Protein 2WG7 (pdb70)

Secondary structure (DSSP, 8-state):
-GGGS---TTSS-B-S-EEESTT-TTT-EEETTBSTT--B-TTPPPSSHHHHHHHHHHHHHHTTTT-TT-HHHHHHHHHHHTT--S---TT--S-HHHHHHHHHHHHHHHHHHHHHHHHH-/-GGGG---SS-B-S-EEESTT-TTT-EEETTBSTT--BPTTPPPSSHHHHHHHHHHHHHHTTTT-TT-HHHHHHHHHHHTT--S---TT--S-HHHHHHHHHHHHHHHHHHHHHHHHH-

InterPro domains:
  IPR033113 Phospholipase A2, histidine active site [PS00118] (82-89)
  IPR036444 Phospholipase A2 domain superfamily [G3DSA:1.20.90.10] (24-153)
  IPR036444 Phospholipase A2 domain superfamily [SSF48619] (57-146)

Radius of gyration: 17.78 Å; Cα contacts (8 Å, |Δi|>4): 411; chains: 2; bounding box: 47×46×48 Å

Solvent-accessible surface area: 13628 Å² total; per-residue (Å²): 149,144,32,115,150,145,117,109,101,57,127,92,40,13,128,82,54,61,23,78,92,24,73,80,30,100,94,5,105,0,0,20,5,0,22,101,174,25,42,10,3,15,10,34,68,3,9,3,3,0,0,3,2,8,4,18,26,34,45,9,21,73,8,26,146,98,53,154,37,19,31,88,2,1,73,50,7,25,26,23,13,82,90,38,86,72,78,53,15,132,56,26,167,12,94,42,51,95,0,11,74,39,16,69,31,62,15,76,91,13,14,131,33,0,88,84,77,101,170,186,133,155,139,40,118,154,195,147,57,163,93,39,12,120,82,56,64,21,82,91,25,77,80,31,97,96,6,108,0,0,23,4,0,22,104,172,25,39,11,1,27,10,35,83,10,21,5,3,0,0,2,2,6,5,17,26,36,51,9,24,84,4,33,140,99,56,150,32,25,36,81,2,1,72,29,6,24,23,22,13,79,96,35,83,68,80,55,15,132,69,27,177,11,94,41,45,89,0,8,74,37,18,68,32,65,15,80,90,14,12,133,34,0,99,85,88,99,181,201,147

Structure (mmCIF, N/CA/C/O backbone):
data_2WG7
#
_entry.id   2WG7
#
_cell.length_a   108.667
_cell.length_b   108.667
_cell.length_c   41.652
_cell.angle_alpha   90.00
_cell.angle_beta   90.00
_cell.angle_gamma   120.00
#
_symmetry.space_group_name_H-M   'P 62'
#
loop_
_entity.id
_entity.type
_entity.pdbx_description
1 polymer 'PUTATIVE PHOSPHOLIPASE A2'
2 non-polymer 'CALCIUM ION'
3 non-polymer 'SODIUM ION'
4 water water
#
loop_
_atom_site.group_PDB
_atom_site.id
_atom_site.type_symbol
_atom_site.label_atom_id
_atom_site.label_alt_id
_atom_site.label_comp_id
_atom_site.label_asym_id
_atom_site.label_entity_id
_atom_site.label_seq_id
_atom_site.pdbx_PDB_ins_code
_atom_site.Cartn_x
_atom_site.Cartn_y
_atom_site.Cartn_z
_atom_site.occupancy
_atom_site.B_iso_or_equiv
_atom_site.auth_seq_id
_atom_site.auth_comp_id
_atom_site.auth_asym_id
_atom_site.auth_atom_id
_atom_site.pdbx_PDB_model_num
ATOM 1 N N . ASN A 1 4 ? 35.952 70.764 41.886 1.00 71.41 2 ASN A N 1
ATOM 2 C CA . ASN A 1 4 ? 34.590 70.270 41.528 1.00 71.48 2 ASN A CA 1
ATOM 3 C C . ASN A 1 4 ? 34.217 68.989 42.279 1.00 71.44 2 ASN A C 1
ATOM 4 O O . ASN A 1 4 ? 35.082 68.163 42.583 1.00 71.41 2 ASN A O 1
ATOM 9 N N . ILE A 1 5 ? 32.927 68.839 42.575 1.00 71.37 3 ILE A N 1
ATOM 10 C CA . ILE A 1 5 ? 32.411 67.662 43.283 1.00 71.28 3 ILE A CA 1
ATOM 11 C C . ILE A 1 5 ? 32.501 66.391 42.424 1.00 71.23 3 ILE A C 1
ATOM 12 O O . ILE A 1 5 ? 32.587 65.280 42.954 1.00 71.20 3 ILE A O 1
ATOM 17 N N . GLY A 1 6 ? 32.504 66.570 41.103 1.00 71.17 4 GLY A N 1
ATOM 18 C CA . GLY A 1 6 ? 32.618 65.460 40.156 1.00 71.14 4 GLY A CA 1
ATOM 19 C C . GLY A 1 6 ? 34.036 64.943 39.978 1.00 71.09 4 GLY A C 1
ATOM 20 O O . GLY A 1 6 ? 34.253 63.937 39.300 1.00 71.05 4 GLY A O 1
ATOM 21 N N . ASP A 1 7 ? 34.999 65.635 40.586 1.00 71.03 5 ASP A N 1
ATOM 22 C CA . ASP A 1 7 ? 36.403 65.226 40.551 1.00 70.99 5 ASP A CA 1
ATOM 23 C C . ASP A 1 7 ? 36.684 64.088 41.534 1.00 70.91 5 ASP A C 1
ATOM 24 O O . ASP A 1 7 ? 37.663 63.353 41.382 1.00 70.91 5 ASP A O 1
ATOM 29 N N . LEU A 1 8 ? 35.818 63.952 42.537 1.00 70.81 6 LEU A N 1
ATOM 30 C CA . LEU A 1 8 ? 35.882 62.841 43.487 1.00 70.73 6 LEU A CA 1
ATOM 31 C C . LEU A 1 8 ? 35.489 61.521 42.827 1.00 70.71 6 LEU A C 1
ATOM 32 O O . LEU A 1 8 ? 35.953 60.452 43.233 1.00 70.71 6 LEU A O 1
ATOM 37 N N . LEU A 1 9 ? 34.627 61.611 41.815 1.00 70.64 7 LEU A N 1
ATOM 38 C CA . LEU A 1 9 ? 34.138 60.448 41.079 1.00 70.59 7 LEU A CA 1
ATOM 39 C C . LEU A 1 9 ? 34.987 60.239 39.823 1.00 70.57 7 LEU A C 1
ATOM 40 O O . LEU A 1 9 ? 35.157 61.165 39.031 1.00 70.55 7 LEU A O 1
ATOM 45 N N . GLY A 1 10 ? 35.525 59.034 39.634 1.00 70.58 8 GLY A N 1
ATOM 46 C CA . GLY A 1 10 ? 35.331 57.911 40.549 1.00 70.60 8 GLY A CA 1
ATOM 47 C C . GLY A 1 10 ? 35.529 56.571 39.865 1.00 70.62 8 GLY A C 1
ATOM 48 O O . GLY A 1 10 ? 36.065 56.497 38.758 1.00 70.62 8 GLY A O 1
ATOM 49 N N . ALA A 1 14 ? 34.751 57.755 33.082 1.00 41.54 12 ALA A N 1
ATOM 50 C CA . ALA A 1 14 ? 34.536 56.991 31.856 1.00 41.42 12 ALA A CA 1
ATOM 51 C C . ALA A 1 14 ? 33.320 57.499 31.081 1.00 41.35 12 ALA A C 1
ATOM 52 O O . ALA A 1 14 ? 32.417 58.119 31.653 1.00 41.39 12 ALA A O 1
ATOM 54 N N . LYS A 1 15 ? 33.310 57.225 29.777 1.00 41.05 13 LYS A N 1
ATOM 55 C CA . LYS A 1 15 ? 32.243 57.676 28.880 1.00 40.59 13 LYS A CA 1
ATOM 56 C C . LYS A 1 15 ? 30.929 56.930 29.130 1.00 40.00 13 LYS A C 1
ATOM 57 O O . LYS A 1 15 ? 29.860 57.547 29.172 1.00 39.95 13 LYS A O 1
ATOM 63 N N . ASP A 1 16 ? 31.022 55.611 29.307 1.00 39.24 14 ASP A N 1
ATOM 64 C CA . ASP A 1 16 ? 29.848 54.758 29.517 1.00 38.49 14 ASP A CA 1
ATOM 65 C C . ASP A 1 16 ? 29.529 54.521 31.007 1.00 37.44 14 ASP A C 1
ATOM 66 O O . ASP A 1 16 ? 29.021 53.459 31.379 1.00 37.69 14 ASP A O 1
ATOM 71 N N . GLN A 1 17 ? 29.823 55.513 31.850 1.00 35.94 15 GLN A N 1
ATOM 72 C CA . GLN A 1 17 ? 29.545 55.441 33.294 1.00 34.24 15 GLN A CA 1
ATOM 73 C C . GLN A 1 17 ? 28.950 56.761 33.812 1.00 32.41 15 GLN A C 1
ATOM 74 O O . GLN A 1 17 ? 29.204 57.827 33.239 1.00 32.20 15 GLN A O 1
ATOM 80 N N . GLY A 1 18 ? 28.170 56.684 34.893 1.00 30.04 16 GLY A N 1
ATOM 81 C CA . GLY A 1 18 ? 27.538 57.867 35.495 1.00 27.39 16 GLY A CA 1
ATOM 82 C C . GLY A 1 18 ? 26.419 58.444 34.637 1.00 25.59 16 GLY A C 1
ATOM 83 O O . GLY A 1 18 ? 26.092 59.629 34.728 1.00 25.52 16 GLY A O 1
ATOM 84 N N . CYS A 1 19 ? 25.822 57.586 33.815 1.00 23.67 17 CYS A N 1
ATOM 85 C CA . CYS A 1 19 ? 24.835 57.996 32.825 1.00 21.88 17 CYS A CA 1
ATOM 86 C C . CYS A 1 19 ? 23.604 57.094 32.876 1.00 20.36 17 CYS A C 1
ATOM 87 O O . CYS A 1 19 ? 23.641 56.012 33.464 1.00 19.97 17 CYS A O 1
ATOM 90 N N . SER A 1 20 ? 22.523 57.539 32.241 1.00 18.70 18 SER A N 1
ATOM 91 C CA . SER A 1 20 ? 21.254 56.821 32.269 1.00 17.59 18 SER A CA 1
ATOM 92 C C . SER A 1 20 ? 20.993 55.972 31.023 1.00 17.11 18 SER A C 1
ATOM 93 O O . SER A 1 20 ? 21.314 56.371 29.906 1.00 16.92 18 SER A O 1
ATOM 96 N N . ARG A 1 21 ? 20.380 54.814 31.234 1.00 16.78 19 ARG A N 1
ATOM 97 C CA . ARG A 1 21 ? 19.875 53.982 30.145 1.00 16.79 19 ARG A CA 1
ATOM 98 C C . ARG A 1 21 ? 18.369 53.769 30.272 1.00 16.59 19 ARG A C 1
ATOM 99 O O . ARG A 1 21 ? 17.786 52.918 29.592 1.00 16.31 19 ARG A O 1
ATOM 107 N N . THR A 1 22 ? 17.735 54.550 31.145 1.00 16.41 20 THR A N 1
ATOM 108 C CA . THR A 1 22 ? 16.324 54.336 31.464 1.00 16.66 20 THR A CA 1
ATOM 109 C C . THR A 1 22 ? 15.528 55.636 31.388 1.00 16.35 20 THR A C 1
ATOM 110 O O . THR A 1 22 ? 16.041 56.699 31.715 1.00 16.25 20 THR A O 1
ATOM 114 N N . CYS A 1 23 ? 14.281 55.536 30.938 1.00 16.46 21 CYS A N 1
ATOM 115 C CA . CYS A 1 23 ? 13.409 56.698 30.782 1.00 16.50 21 CYS A CA 1
ATOM 116 C C . CYS A 1 23 ? 12.795 57.091 32.129 1.00 16.09 21 CYS A C 1
ATOM 117 O O . CYS A 1 23 ? 11.845 56.470 32.597 1.00 16.31 21 CYS A O 1
ATOM 120 N N . GLU A 1 24 ? 13.356 58.125 32.745 1.00 15.51 22 GLU A N 1
ATOM 121 C CA . GLU A 1 24 ? 12.888 58.597 34.047 1.00 15.48 22 GLU A CA 1
ATOM 122 C C . GLU A 1 24 ? 11.725 59.593 33.938 1.00 14.88 22 GLU A C 1
ATOM 123 O O . GLU A 1 24 ? 11.468 60.155 32.867 1.00 14.09 22 GLU A O 1
ATOM 129 N N . SER A 1 25 ? 11.014 59.786 35.048 1.00 14.75 23 SER A N 1
ATOM 130 C CA . SER A 1 25 ? 9.985 60.824 35.158 1.00 15.12 23 SER A CA 1
ATOM 131 C C . SER A 1 25 ? 9.810 61.177 36.637 1.00 15.4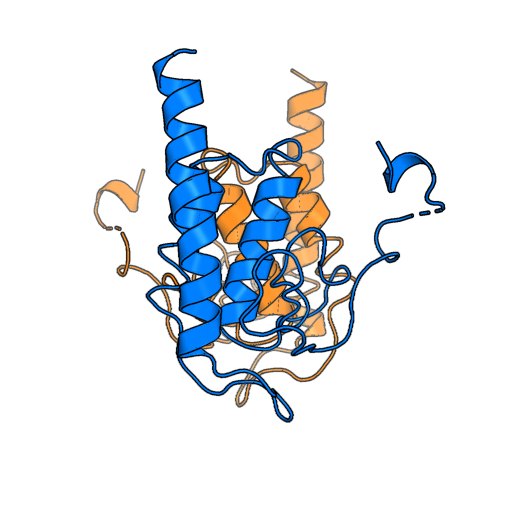7 23 SER A C 1
ATOM 132 O O . SER A 1 25 ? 8.815 60.815 37.277 1.00 15.39 23 SER A O 1
ATOM 135 N N . GLN A 1 26 ? 10.822 61.871 37.153 1.00 15.92 24 GLN A N 1
ATOM 136 C CA . GLN A 1 26 ? 11.003 62.159 38.573 1.00 16.80 24 GLN A CA 1
ATOM 137 C C . GLN A 1 26 ? 11.047 63.684 38.747 1.00 16.52 24 GLN A C 1
ATOM 138 O O . GLN A 1 26 ? 11.674 64.385 37.947 1.00 15.93 24 GLN A O 1
ATOM 144 N N . PHE A 1 27 ? 10.385 64.190 39.791 1.00 16.50 25 PHE A N 1
ATOM 145 C CA . PHE A 1 27 ? 10.405 65.622 40.117 1.00 16.50 25 PHE A CA 1
ATOM 146 C C . PHE A 1 27 ? 10.024 66.494 38.917 1.00 16.85 25 PHE A C 1
ATOM 147 O O . PHE A 1 27 ? 10.659 67.515 38.634 1.00 16.52 25 PHE A O 1
ATOM 155 N N . CYS A 1 28 ? 8.954 66.072 38.247 1.00 17.68 26 CYS A N 1
ATOM 156 C CA . CYS A 1 28 ? 8.451 66.659 37.003 1.00 19.21 26 CYS A CA 1
ATOM 157 C C . CYS A 1 28 ? 8.370 68.189 36.998 1.00 19.31 26 CYS A C 1
ATOM 158 O O . CYS A 1 28 ? 8.560 68.819 35.954 1.00 19.82 26 CYS A O 1
ATOM 161 N N . THR A 1 29 ? 8.110 68.786 38.161 1.00 19.40 27 THR A N 1
ATOM 162 C CA . THR A 1 29 ? 7.895 70.233 38.247 1.00 19.81 27 THR A CA 1
ATOM 163 C C . THR A 1 29 ? 8.944 70.977 39.070 1.00 19.59 27 THR A C 1
ATOM 164 O O . THR A 1 29 ? 8.821 72.185 39.279 1.00 19.89 27 THR A O 1
ATOM 168 N N . ILE A 1 30 ? 9.973 70.264 39.526 1.00 19.30 28 ILE A N 1
ATOM 169 C CA . ILE A 1 30 ? 11.039 70.860 40.341 1.00 18.87 28 ILE A CA 1
ATOM 170 C C . ILE A 1 30 ? 12.331 70.962 39.528 1.00 18.44 28 ILE A C 1
ATOM 171 O O . ILE A 1 30 ? 13.052 69.978 39.366 1.00 17.81 28 ILE A O 1
ATOM 176 N N . ALA A 1 31 ? 12.612 72.161 39.016 1.00 18.12 29 ALA A N 1
ATOM 177 C CA . ALA A 1 31 ? 13.710 72.368 38.058 1.00 17.98 29 ALA A CA 1
ATOM 178 C C . ALA A 1 31 ? 15.093 71.806 38.472 1.00 17.82 29 ALA A C 1
ATOM 179 O O . ALA A 1 31 ? 15.747 71.138 37.658 1.00 17.89 29 ALA A O 1
ATOM 181 N N . PRO A 1 32 ? 15.550 72.081 39.719 1.00 17.33 30 PRO A N 1
ATOM 182 C CA . PRO A 1 32 ? 16.846 71.547 40.159 1.00 17.01 30 PRO A CA 1
ATOM 183 C C . PRO A 1 32 ? 16.936 70.019 40.222 1.00 16.13 30 PRO A C 1
ATOM 184 O O . PRO A 1 32 ? 18.038 69.477 40.152 1.00 16.56 30 PRO A O 1
ATOM 188 N N . LEU A 1 33 ? 15.799 69.340 40.359 1.00 15.07 31 LEU A N 1
ATOM 189 C CA . LEU A 1 33 ? 15.771 67.896 40.605 1.00 14.49 31 LEU A CA 1
ATOM 190 C C . LEU A 1 33 ? 15.161 67.079 39.455 1.00 14.04 31 LEU A C 1
ATOM 191 O O . LEU A 1 33 ? 15.250 65.853 39.442 1.00 14.07 31 LEU A O 1
ATOM 196 N N . LEU A 1 34 ? 14.546 67.778 38.509 1.00 13.73 32 LEU A N 1
ATOM 197 C CA A LEU A 1 34 ? 13.858 67.170 37.373 0.50 13.60 32 LEU A CA 1
ATOM 198 C CA B LEU A 1 34 ? 13.849 67.133 37.398 0.50 13.54 32 LEU A CA 1
ATOM 199 C C . LEU A 1 34 ? 14.742 66.127 36.678 1.00 13.32 32 LEU A C 1
ATOM 200 O O . LEU A 1 34 ? 15.890 66.421 36.352 1.00 13.42 32 LEU A O 1
ATOM 209 N N . ARG A 1 35 ? 14.200 64.926 36.461 1.00 13.05 33 ARG A N 1
ATOM 210 C CA . ARG A 1 35 ? 14.831 63.908 35.602 1.00 12.70 33 ARG A CA 1
ATOM 211 C C . ARG A 1 35 ? 13.759 63.297 34.710 1.00 12.58 33 ARG A C 1
ATOM 212 O O . ARG A 1 35 ? 12.827 62.651 35.191 1.00 12.95 33 ARG A O 1
ATOM 220 N N . TYR A 1 36 ? 13.888 63.520 33.406 1.00 12.07 34 TYR A N 1
ATOM 221 C CA . TYR A 1 36 ? 12.850 63.148 32.446 1.00 11.80 34 TYR A CA 1
ATOM 222 C C . TYR A 1 36 ? 13.515 62.497 31.239 1.00 11.49 34 TYR A C 1
ATOM 223 O O . TYR A 1 36 ? 14.442 63.061 30.667 1.00 11.21 34 TYR A O 1
ATOM 232 N N . GLY A 1 37 ? 13.041 61.313 30.856 1.00 11.16 35 GLY A N 1
ATOM 233 C CA . GLY A 1 37 ? 13.692 60.534 29.799 1.00 10.91 35 GLY A CA 1
ATOM 234 C C . GLY A 1 37 ? 15.086 60.121 30.252 1.00 10.61 35 GLY A C 1
ATO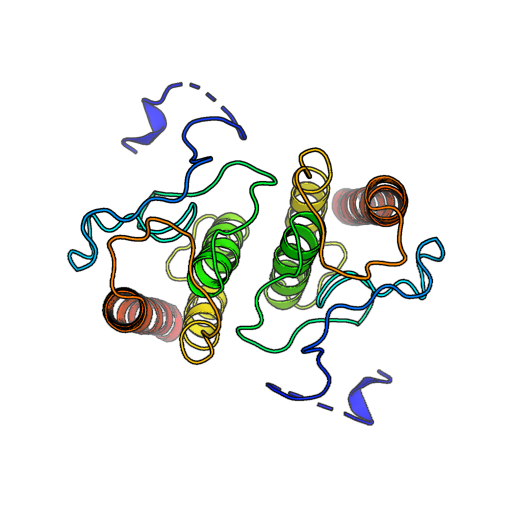M 235 O O . GLY A 1 37 ? 15.297 59.840 31.431 1.00 10.81 35 GLY A O 1
ATOM 236 N N . LYS A 1 38 ? 16.030 60.097 29.316 1.00 10.19 36 LYS A N 1
ATOM 237 C CA . LYS A 1 38 ? 17.419 59.752 29.606 1.00 10.03 36 LYS A CA 1
ATOM 238 C C . LYS A 1 38 ? 18.328 60.990 29.646 1.00 9.78 36 LYS A C 1
ATOM 239 O O . LYS A 1 38 ? 19.459 60.911 30.134 1.00 9.38 36 LYS A O 1
ATOM 245 N N . TYR A 1 39 ? 17.823 62.122 29.147 1.00 9.29 37 TYR A N 1
ATOM 246 C CA . TYR A 1 39 ? 18.639 63.327 28.928 1.00 9.52 37 TYR A CA 1
ATOM 247 C C . TYR A 1 39 ? 18.139 64.630 29.583 1.00 10.07 37 TYR A C 1
ATOM 248 O O . TYR A 1 39 ? 18.928 65.548 29.794 1.00 10.07 37 TYR A O 1
ATOM 257 N N . CYS A 1 40 ? 16.841 64.746 29.852 1.00 10.80 38 CYS A N 1
ATOM 258 C CA . CYS A 1 40 ? 16.308 66.009 30.372 1.00 12.05 38 CYS A CA 1
ATOM 259 C C . CYS A 1 40 ? 16.535 66.134 31.869 1.00 12.65 38 CYS A C 1
ATOM 260 O O . CYS A 1 40 ? 16.012 65.344 32.652 1.00 12.84 38 CYS A O 1
ATOM 263 N N . GLY A 1 41 ? 17.331 67.125 32.255 1.00 13.38 39 GLY A N 1
ATOM 264 C CA . GLY A 1 41 ? 17.623 67.381 33.662 1.00 14.57 39 GLY A CA 1
ATOM 265 C C . GLY A 1 41 ? 19.043 67.882 33.839 1.00 15.70 39 GLY A C 1
ATOM 266 O O . GLY A 1 41 ? 19.925 67.585 33.028 1.00 15.43 39 GLY A O 1
ATOM 267 N N . ILE A 1 42 ? 19.262 68.655 34.898 1.00 16.71 40 ILE A N 1
ATOM 268 C CA . ILE A 1 42 ? 20.584 69.213 35.190 1.00 17.89 40 ILE A CA 1
ATOM 269 C C . ILE A 1 42 ? 21.512 68.111 35.696 1.00 18.28 40 ILE A C 1
ATOM 270 O O . ILE A 1 42 ? 21.119 67.305 36.548 1.00 18.61 40 ILE A O 1
ATOM 275 N N . LEU A 1 43 ? 22.735 68.070 35.165 1.00 18.82 41 LEU A N 1
ATOM 276 C CA . LEU A 1 43 ? 23.702 67.012 35.501 1.00 19.40 41 LEU A CA 1
ATOM 277 C C . LEU A 1 43 ? 23.054 65.617 35.481 1.00 19.10 41 LEU A C 1
ATOM 278 O O . LEU A 1 43 ? 23.166 64.831 36.438 1.00 19.61 41 LEU A O 1
ATOM 283 N N . TYR A 1 44 ? 22.350 65.349 34.382 1.00 17.99 42 TYR A N 1
ATOM 284 C CA . TYR A 1 44 ? 21.667 64.089 34.136 1.00 16.59 42 TYR A CA 1
ATOM 285 C C . TYR A 1 44 ? 21.670 63.889 32.621 1.00 16.62 42 TYR A C 1
ATOM 286 O O . TYR A 1 44 ? 21.095 64.692 31.883 1.00 16.26 42 TYR A O 1
ATOM 295 N N . SER A 1 45 ? 22.343 62.838 32.160 1.00 16.71 43 SER A N 1
ATOM 296 C CA . SER A 1 45 ? 22.470 62.578 30.730 1.00 16.64 43 SER A CA 1
ATOM 297 C C . SER A 1 45 ? 22.528 61.085 30.431 1.00 16.49 43 SER A C 1
ATOM 298 O O . SER A 1 45 ? 22.870 60.274 31.299 1.00 15.96 43 SER A O 1
ATOM 301 N N . GLY A 1 46 ? 22.183 60.729 29.195 1.00 15.90 44 GLY A N 1
ATOM 302 C CA . GLY A 1 46 ? 22.145 59.341 28.766 1.00 15.64 44 GLY A CA 1
ATOM 303 C C . GLY A 1 46 ? 23.496 58.821 28.313 1.00 15.77 44 GLY A C 1
ATOM 304 O O . GLY A 1 46 ? 24.359 59.588 27.869 1.00 15.22 44 GLY A O 1
ATOM 305 N N . CYS A 1 47 ? 23.678 57.510 28.440 1.00 15.98 45 CYS A N 1
ATOM 306 C CA . CYS A 1 47 ? 24.909 56.862 28.007 1.00 16.94 45 CYS A CA 1
ATOM 307 C C . CYS A 1 47 ? 25.059 56.980 26.482 1.00 16.75 45 CYS A C 1
ATOM 308 O O . CYS A 1 47 ? 24.058 57.075 25.769 1.00 16.28 45 CYS A O 1
ATOM 311 N N . PRO A 1 48 ? 26.309 57.028 25.987 1.00 16.79 46 PRO A N 1
ATOM 312 C CA . PRO A 1 48 ? 26.596 57.059 24.553 1.00 16.39 46 PRO A CA 1
ATOM 313 C C . PRO A 1 48 ? 25.771 56.048 23.770 1.00 16.00 46 PRO A C 1
ATOM 314 O O . PRO A 1 48 ? 25.680 54.875 24.160 1.00 15.96 46 PRO A O 1
ATOM 318 N N . GLY A 1 49 ? 25.150 56.514 22.687 1.00 15.60 47 GLY A N 1
ATOM 319 C CA . GLY A 1 49 ? 24.315 55.656 21.838 1.00 14.80 47 GLY A CA 1
ATOM 320 C C . GLY A 1 49 ? 22.865 55.493 22.275 1.00 14.94 47 GLY A C 1
ATOM 321 O O . GLY A 1 49 ? 22.036 54.985 21.504 1.00 14.30 47 GLY A O 1
ATOM 322 N N . GLU A 1 50 ? 22.545 55.909 23.507 1.00 14.37 48 GLU A N 1
ATOM 323 C CA . GLU A 1 50 ? 21.191 55.715 24.038 1.00 14.28 48 GLU A CA 1
ATOM 324 C C . GLU A 1 50 ? 20.186 56.579 23.300 1.00 13.92 48 GLU A C 1
ATOM 325 O O . GLU A 1 50 ? 20.336 57.798 23.231 1.00 13.61 48 GLU A O 1
ATOM 331 N N . ARG A 1 51 ? 19.162 55.947 22.743 1.00 13.40 49 ARG A N 1
ATOM 332 C CA . ARG A 1 51 ? 18.160 56.698 22.006 1.00 14.01 49 ARG A CA 1
ATOM 333 C C . ARG A 1 51 ? 17.224 57.444 22.970 1.00 13.25 49 ARG A C 1
ATOM 334 O O . ARG A 1 51 ? 16.874 56.921 24.040 1.00 12.24 49 ARG A O 1
ATOM 342 N N . PRO A 1 52 ? 16.841 58.681 22.608 1.00 13.01 50 PRO A N 1
ATOM 343 C CA . PRO A 1 52 ? 15.974 59.473 23.481 1.00 12.95 50 PRO A CA 1
ATOM 344 C C . PRO A 1 52 ? 14.584 58.847 23.582 1.00 12.90 50 PRO A C 1
ATOM 345 O O . PRO A 1 52 ? 14.167 58.113 22.681 1.00 12.12 50 PRO A O 1
ATOM 349 N N . CYS A 1 53 ? 13.881 59.132 24.675 1.00 12.65 51 CYS A N 1
ATOM 350 C CA . CYS A 1 53 ? 12.610 58.474 24.985 1.00 13.11 51 CYS A CA 1
ATOM 351 C C . CYS A 1 53 ? 11.394 59.058 24.255 1.00 12.89 51 CYS A C 1
ATOM 352 O O . CYS A 1 53 ? 10.376 58.373 24.089 1.00 13.27 51 CYS A O 1
ATOM 355 N N . ASP A 1 54 ? 11.499 60.326 23.863 1.00 12.18 52 ASP A N 1
ATOM 356 C CA . ASP A 1 54 ? 10.457 61.034 23.108 1.00 11.71 52 ASP A CA 1
ATOM 357 C C . ASP A 1 54 ? 11.042 62.301 22.487 1.00 11.08 52 ASP A C 1
ATOM 358 O O . ASP A 1 54 ? 12.263 62.505 22.534 1.00 10.44 52 ASP A O 1
ATOM 363 N N . ALA A 1 55 ? 10.187 63.135 21.892 1.00 10.69 53 ALA A N 1
ATOM 364 C CA . ALA A 1 55 ? 10.625 64.373 21.239 1.00 10.08 53 ALA A CA 1
ATOM 365 C C . ALA A 1 55 ? 11.302 65.349 22.207 1.00 9.69 53 ALA A C 1
ATOM 366 O O . ALA A 1 55 ? 12.328 65.961 21.883 1.00 9.30 53 ALA A O 1
ATOM 368 N N . LEU A 1 56 ? 10.728 65.493 23.399 1.00 9.95 54 LEU A N 1
ATOM 369 C CA . LEU A 1 56 ? 11.311 66.370 24.413 1.00 9.87 54 LEU A CA 1
ATOM 370 C C . LEU A 1 56 ? 12.691 65.888 24.845 1.00 9.95 54 LEU A C 1
ATOM 371 O O . LEU A 1 56 ? 13.624 66.683 24.936 1.00 10.18 54 LEU A O 1
ATOM 376 N N . ASP A 1 57 ? 12.810 64.588 25.110 1.00 9.83 55 ASP A N 1
ATOM 377 C CA . ASP A 1 57 ? 14.081 63.981 25.511 1.00 9.88 55 ASP A CA 1
ATOM 378 C C . ASP A 1 57 ? 15.136 64.164 24.415 1.00 9.37 55 ASP A C 1
ATOM 379 O O . ASP A 1 57 ? 16.323 64.383 24.696 1.00 9.31 55 ASP A O 1
ATOM 384 N N . ALA A 1 58 ? 14.696 64.078 23.163 1.00 9.06 56 ALA A N 1
ATOM 385 C CA . ALA A 1 58 ? 15.578 64.306 22.025 1.00 8.56 56 ALA A CA 1
ATOM 386 C C . ALA A 1 58 ? 16.150 65.737 21.990 1.00 8.75 56 ALA A C 1
ATOM 387 O O . ALA A 1 58 ? 17.327 65.920 21.682 1.00 8.61 56 ALA A O 1
ATOM 389 N N . CYS A 1 59 ? 15.326 66.739 22.309 1.00 9.14 57 CYS A N 1
ATOM 390 C CA . CYS A 1 59 ? 15.798 68.131 22.443 1.00 10.05 57 CYS A CA 1
ATOM 391 C C . CYS A 1 59 ? 16.887 68.239 23.505 1.00 9.31 57 CYS A C 1
ATOM 392 O O . CYS A 1 59 ? 17.905 68.894 23.289 1.00 8.97 57 CYS A O 1
ATOM 395 N N . CYS A 1 60 ? 16.660 67.612 24.657 1.00 9.32 58 CYS A N 1
ATOM 396 C CA . CYS A 1 60 ? 17.653 67.622 25.735 1.00 9.92 58 CYS A CA 1
ATOM 397 C C . CYS A 1 60 ? 18.948 66.889 25.375 1.00 9.30 58 CYS A C 1
ATOM 398 O O . CYS A 1 60 ? 20.036 67.320 25.774 1.00 9.26 58 CYS A O 1
ATOM 401 N N . MET A 1 61 ? 18.825 65.790 24.630 1.00 8.56 59 MET A N 1
ATOM 402 C CA . MET A 1 61 ? 19.991 65.032 24.150 1.00 8.69 59 MET A CA 1
ATOM 403 C C . MET A 1 61 ? 20.919 65.920 23.309 1.00 8.61 59 MET A C 1
ATOM 404 O O . MET A 1 61 ? 22.129 65.931 23.529 1.00 8.47 59 MET A O 1
ATOM 409 N N . VAL A 1 62 ? 20.341 66.675 22.371 1.00 9.00 60 VAL A N 1
ATOM 410 C CA . VAL A 1 62 ? 21.109 67.592 21.509 1.00 9.61 60 VAL A CA 1
ATOM 411 C C . VAL A 1 62 ? 21.808 68.659 22.358 1.00 10.01 60 VAL A C 1
ATOM 412 O O . VAL A 1 62 ? 23.006 68.918 22.191 1.00 10.09 60 VAL A O 1
ATOM 416 N N . HIS A 1 63 ? 21.049 69.261 23.272 1.00 10.46 61 HIS A N 1
ATOM 417 C CA . HIS A 1 63 ? 21.567 70.286 24.177 1.00 11.49 61 HIS A CA 1
ATOM 418 C C . HIS A 1 63 ? 22.728 69.793 25.039 1.00 11.74 61 HIS A C 1
ATOM 419 O O . HIS A 1 63 ? 23.742 70.491 25.164 1.00 12.45 61 HIS A O 1
ATOM 426 N N . ASP A 1 64 ? 22.566 68.618 25.650 1.00 12.45 62 ASP A N 1
ATOM 427 C CA . ASP A 1 64 ? 23.611 68.017 26.498 1.00 13.31 62 ASP A CA 1
ATOM 428 C C . ASP A 1 64 ? 24.920 67.840 25.740 1.00 13.38 62 ASP A C 1
ATOM 429 O O . ASP A 1 64 ? 25.992 68.208 26.232 1.00 12.46 62 ASP A O 1
ATOM 434 N N . HIS A 1 65 ? 24.823 67.280 24.537 1.00 13.62 63 HIS A N 1
ATOM 435 C CA . HIS A 1 65 ? 25.990 67.149 23.669 1.00 14.42 63 HIS A CA 1
ATOM 436 C C . HIS A 1 65 ? 26.544 68.509 23.241 1.00 14.53 63 HIS A C 1
ATOM 437 O O . HIS A 1 65 ? 27.757 68.689 23.218 1.00 14.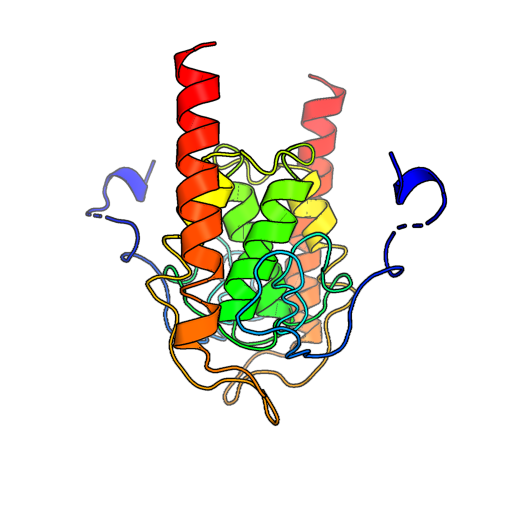18 63 HIS A O 1
ATOM 444 N N . CYS A 1 66 ? 25.654 69.459 22.931 1.00 15.56 64 CYS A N 1
ATOM 445 C CA . CYS A 1 66 ? 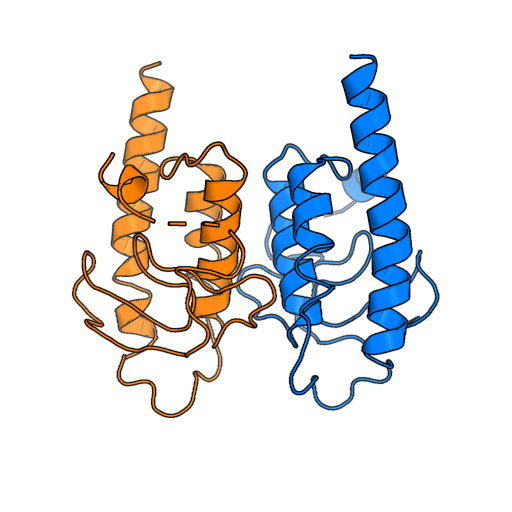26.058 70.818 22.534 1.00 16.44 64 CYS A CA 1
ATOM 446 C C . CYS A 1 66 ? 26.921 71.489 23.606 1.00 16.80 64 CYS A C 1
ATOM 447 O O . CYS A 1 66 ? 27.958 72.087 23.295 1.00 16.85 64 CYS A O 1
ATOM 450 N N . VAL A 1 67 ? 26.492 71.390 24.861 1.00 17.39 65 VAL A N 1
ATOM 451 C CA . VAL A 1 67 ? 27.246 71.963 25.981 1.00 18.10 65 VAL A CA 1
ATOM 452 C C . VAL A 1 67 ? 28.620 71.276 26.109 1.00 18.81 65 VAL A C 1
ATOM 453 O O . VAL A 1 67 ? 29.647 71.951 26.271 1.00 18.41 65 VAL A O 1
ATOM 457 N N . ASP A 1 68 ? 28.622 69.946 25.989 1.00 19.47 66 ASP A N 1
ATOM 458 C CA . ASP A 1 68 ? 29.836 69.119 26.071 1.00 20.56 66 ASP A CA 1
ATOM 459 C C . ASP A 1 68 ? 30.897 69.483 25.019 1.00 20.39 66 ASP A C 1
ATOM 460 O O . ASP A 1 68 ? 32.096 69.502 25.313 1.00 20.55 66 ASP A O 1
ATOM 465 N N . THR A 1 69 ? 30.451 69.774 23.800 1.00 19.99 67 THR A N 1
ATOM 466 C CA . THR A 1 69 ? 31.364 70.070 22.702 1.00 20.00 67 THR A CA 1
ATOM 467 C C . THR A 1 69 ? 31.727 71.562 22.616 1.00 20.29 67 THR A C 1
ATOM 468 O O . THR A 1 69 ? 32.501 71.969 21.749 1.00 20.16 67 THR A O 1
ATOM 472 N N . HIS A 1 70 ? 31.162 72.363 23.517 1.00 20.61 68 HIS A N 1
ATOM 473 C CA . HIS A 1 70 ? 31.535 73.768 23.643 1.00 21.52 68 HIS A CA 1
ATOM 474 C C . HIS A 1 70 ? 32.156 74.038 25.014 1.00 22.45 68 HIS A C 1
ATOM 475 O O . HIS A 1 70 ? 31.718 74.939 25.729 1.00 22.74 68 HIS A O 1
ATOM 482 N N A ASN A 1 71 ? 33.167 73.242 25.370 0.50 23.07 69 ASN A N 1
ATOM 483 N N B ASN A 1 71 ? 33.156 73.227 25.367 0.50 23.04 69 ASN A N 1
ATOM 484 C CA A ASN A 1 71 ? 33.940 73.401 26.615 0.50 23.80 69 ASN A CA 1
ATOM 485 C CA B ASN A 1 71 ? 33.935 73.378 26.601 0.50 23.75 69 ASN A CA 1
ATOM 486 C C A ASN A 1 71 ? 33.098 73.444 27.897 0.50 24.23 69 ASN A C 1
ATOM 487 C C B ASN A 1 71 ? 33.071 73.477 27.867 0.50 24.20 69 ASN A C 1
ATOM 488 O O A ASN A 1 71 ? 33.399 74.216 28.815 0.50 24.21 69 ASN A O 1
ATOM 489 O O B ASN A 1 71 ? 33.322 74.319 28.737 0.50 24.17 69 ASN A O 1
ATOM 498 N N . ASP A 1 72 ? 32.056 72.613 27.950 1.00 24.48 70 ASP A N 1
ATOM 499 C CA . ASP A 1 72 ? 31.108 72.572 29.093 1.00 25.23 70 ASP A CA 1
ATOM 500 C C . ASP A 1 72 ? 30.437 73.917 29.426 1.00 24.95 70 ASP A C 1
ATOM 501 O O . ASP A 1 72 ? 30.064 74.171 30.574 1.00 24.77 70 ASP A O 1
ATOM 506 N N . ASP A 1 73 ? 30.281 74.761 28.410 1.00 24.52 71 ASP A N 1
ATOM 507 C CA . ASP A 1 73 ? 29.665 76.074 28.574 1.00 24.39 71 ASP A CA 1
ATOM 508 C C . ASP A 1 73 ? 28.136 75.961 28.519 1.00 24.14 71 ASP A C 1
ATOM 509 O O . ASP A 1 73 ? 27.529 76.047 27.451 1.00 23.73 71 ASP A O 1
ATOM 514 N N . TYR A 1 74 ? 27.534 75.769 29.692 1.00 24.05 72 TYR A N 1
ATOM 515 C CA . TYR A 1 74 ? 26.078 75.686 29.839 1.00 24.41 72 TYR A CA 1
ATOM 516 C C . TYR A 1 74 ? 25.370 77.014 29.525 1.00 23.93 72 TYR A C 1
ATOM 517 O O . TYR A 1 74 ? 24.144 77.056 29.421 1.00 23.90 72 TYR A O 1
ATOM 526 N N . LEU A 1 75 ? 26.146 78.085 29.353 1.00 23.56 73 LEU A N 1
ATOM 527 C CA . LEU A 1 75 ? 25.595 79.383 28.946 1.00 23.26 73 LEU A CA 1
ATOM 528 C C . LEU A 1 75 ? 25.796 79.710 27.457 1.00 22.94 73 LEU A C 1
ATOM 529 O O . LEU A 1 75 ? 25.524 80.839 27.023 1.00 22.74 73 LEU A O 1
ATOM 534 N N . ASN A 1 76 ? 26.266 78.734 26.673 1.00 22.55 74 ASN A N 1
ATOM 535 C CA . ASN A 1 76 ? 26.420 78.924 25.226 1.00 22.21 74 ASN A CA 1
ATOM 536 C C . ASN A 1 76 ? 25.074 79.283 24.603 1.00 22.02 74 ASN A C 1
ATOM 537 O O . ASN A 1 76 ? 24.095 78.536 24.745 1.00 21.87 74 ASN A O 1
ATOM 542 N N . THR A 1 77 ? 25.024 80.433 23.931 1.00 21.86 75 THR A N 1
ATOM 543 C CA . THR A 1 77 ? 23.752 80.981 23.451 1.00 21.75 75 THR A CA 1
ATOM 544 C C . THR A 1 77 ? 23.137 80.134 22.336 1.00 21.01 75 THR A C 1
ATOM 545 O O . THR A 1 77 ? 21.922 79.947 22.303 1.00 20.54 75 THR A O 1
ATOM 549 N N . MET A 1 78 ? 23.974 79.622 21.436 1.00 20.44 76 MET A N 1
ATOM 550 C CA . MET A 1 78 ? 23.504 78.727 20.375 1.00 20.27 76 MET A CA 1
ATOM 551 C C . MET A 1 78 ? 22.828 77.483 20.947 1.00 19.15 76 MET A C 1
ATOM 552 O O . MET A 1 78 ? 21.706 77.164 20.564 1.00 19.45 76 MET A O 1
ATOM 557 N N . CYS A 1 79 ? 23.507 76.792 21.862 1.00 18.23 77 CYS A N 1
ATOM 558 C CA . CYS A 1 79 ? 22.956 75.586 22.492 1.00 17.90 77 CYS A CA 1
ATOM 559 C C . CYS A 1 79 ? 21.582 75.883 23.105 1.00 17.34 77 CYS A C 1
ATOM 560 O O . CYS A 1 79 ? 20.617 75.150 22.885 1.00 16.43 77 CYS A O 1
ATOM 563 N N . ASN A 1 80 ? 21.506 76.978 23.855 1.00 16.84 78 ASN A N 1
ATOM 564 C CA . ASN A 1 80 ? 20.280 77.332 24.571 1.00 17.08 78 ASN A CA 1
ATOM 565 C C . ASN A 1 80 ? 19.140 77.836 23.681 1.00 16.95 78 ASN A C 1
ATOM 566 O O . ASN A 1 80 ? 17.991 77.433 23.865 1.00 16.52 78 ASN A O 1
ATOM 571 N N . GLU A 1 81 ? 19.461 78.683 22.701 1.00 17.05 79 GLU A N 1
ATOM 572 C CA . GLU A 1 81 ? 18.465 79.120 21.718 1.00 17.28 79 GLU A CA 1
ATOM 573 C C . GLU A 1 81 ? 17.929 77.968 20.870 1.00 16.60 79 GLU A C 1
ATOM 574 O O . GLU A 1 81 ? 16.733 77.925 20.582 1.00 16.27 79 GLU A O 1
ATOM 580 N N . ASN A 1 82 ? 18.799 77.035 20.476 1.00 16.03 80 ASN A N 1
ATOM 581 C CA . ASN A 1 82 ? 18.351 75.862 19.719 1.00 15.57 80 ASN A CA 1
ATOM 582 C C . ASN A 1 82 ? 17.402 75.000 20.551 1.00 14.71 80 ASN A C 1
ATOM 583 O O . ASN A 1 82 ? 16.412 74.489 20.036 1.00 14.27 80 ASN A O 1
ATOM 588 N N . LEU A 1 83 ? 17.698 74.855 21.842 1.00 14.01 81 LEU A N 1
ATOM 589 C CA . LEU A 1 83 ? 16.816 74.107 22.744 1.00 13.91 81 LEU A CA 1
ATOM 590 C C . LEU A 1 83 ? 15.428 74.747 22.848 1.00 13.90 81 LEU A C 1
ATOM 591 O O . LEU A 1 83 ? 14.418 74.048 22.805 1.00 13.35 81 LEU A O 1
ATOM 596 N N . LEU A 1 84 ? 15.392 76.073 22.989 1.00 14.07 82 LEU A N 1
ATOM 597 C CA . LEU A 1 84 ? 14.125 76.816 23.003 1.00 14.55 82 LEU A CA 1
ATOM 598 C C . LEU A 1 84 ? 13.285 76.523 21.767 1.00 14.53 82 LEU A C 1
ATOM 599 O O . LEU A 1 84 ? 12.096 76.222 21.875 1.00 14.00 82 LEU A O 1
ATOM 604 N N . SER A 1 85 ? 13.923 76.620 20.600 1.00 14.68 83 SER A N 1
ATOM 605 C CA A SER A 1 85 ? 13.277 76.322 19.319 0.50 14.74 83 SER A CA 1
ATOM 606 C CA B SER A 1 85 ? 13.272 76.327 19.327 0.50 14.76 83 SER A CA 1
ATOM 607 C C . SER A 1 85 ? 12.752 74.890 19.268 1.00 14.53 83 SER A C 1
ATOM 608 O O . SER A 1 85 ? 11.647 74.639 18.773 1.00 14.50 83 SER A O 1
ATOM 613 N N . CYS A 1 86 ? 13.553 73.950 19.771 1.00 14.30 84 CYS A N 1
ATOM 614 C CA . CYS A 1 86 ? 13.185 72.536 19.767 1.00 14.13 84 CYS A CA 1
ATOM 615 C C . CYS A 1 86 ? 11.967 72.296 20.674 1.00 13.90 84 CYS A C 1
ATOM 616 O O . CYS A 1 86 ? 10.986 71.660 20.260 1.00 13.37 84 CYS A O 1
ATOM 619 N N . ILE A 1 87 ? 12.036 72.817 21.903 1.00 13.50 85 ILE A N 1
ATOM 620 C CA . ILE A 1 87 ? 10.958 72.680 22.894 1.00 13.81 85 ILE A CA 1
ATOM 621 C C . ILE A 1 87 ? 9.604 73.160 22.351 1.00 14.08 85 ILE A C 1
ATOM 622 O O . ILE A 1 87 ? 8.586 72.491 22.539 1.00 14.24 85 ILE A O 1
ATOM 627 N N . ASP A 1 88 ? 9.608 74.301 21.667 1.00 14.60 86 ASP A N 1
ATOM 628 C CA . ASP A 1 88 ? 8.391 74.884 21.108 1.00 15.80 86 ASP A CA 1
ATOM 629 C C . ASP A 1 88 ? 7.733 74.002 20.035 1.00 16.19 86 ASP A C 1
ATOM 630 O O . ASP A 1 88 ? 6.563 74.186 19.706 1.00 16.04 86 ASP A O 1
ATOM 635 N N . ARG A 1 89 ? 8.478 73.021 19.529 1.00 16.61 87 ARG A N 1
ATOM 636 C CA . ARG A 1 89 ? 8.014 72.193 18.412 1.00 17.09 87 ARG A CA 1
ATOM 637 C C . ARG A 1 89 ? 7.851 70.714 18.778 1.00 17.46 87 ARG A C 1
ATOM 638 O O . ARG A 1 89 ? 7.697 69.860 17.904 1.00 17.69 87 ARG A O 1
ATOM 646 N N . VAL A 1 90 ? 7.854 70.427 20.075 1.00 17.54 88 VAL A N 1
ATOM 647 C CA . VAL A 1 90 ? 7.706 69.061 20.596 1.00 18.08 88 VAL A CA 1
ATOM 648 C C . VAL A 1 90 ? 6.288 68.508 20.368 1.00 18.41 88 VAL A C 1
ATOM 649 O O . VAL A 1 90 ? 5.302 69.169 20.693 1.00 18.06 88 VAL A O 1
ATOM 653 N N . SER A 1 91 ? 6.203 67.306 19.795 1.00 18.98 89 SER A N 1
ATOM 654 C CA . SER A 1 91 ? 4.928 66.616 19.573 1.00 19.78 89 SER A CA 1
ATOM 655 C C . SER A 1 91 ? 5.099 65.092 19.518 1.00 20.15 89 SER A C 1
ATOM 656 O O . SER A 1 91 ? 6.224 64.571 19.573 1.00 20.33 89 SER A O 1
ATOM 659 N N . GLY A 1 92 ? 3.975 64.386 19.423 1.00 19.99 90 GLY A N 1
ATOM 660 C CA . GLY A 1 92 ? 3.978 62.939 19.299 1.00 20.49 90 GLY A CA 1
ATOM 661 C C . GLY A 1 92 ? 3.773 62.210 20.609 1.00 20.42 90 GLY A C 1
ATOM 662 O O . GLY A 1 92 ? 3.604 62.825 21.667 1.00 20.60 90 GLY A O 1
ATOM 663 N N . ALA A 1 93 ? 3.783 60.885 20.526 1.00 20.28 91 ALA A N 1
ATOM 664 C CA . ALA A 1 93 ? 3.646 60.031 21.696 1.00 20.30 91 ALA A CA 1
ATOM 665 C C . ALA A 1 93 ? 4.827 60.228 22.641 1.00 20.12 91 ALA A C 1
ATOM 666 O O . ALA A 1 93 ? 5.938 60.555 22.212 1.00 19.97 91 ALA A O 1
ATOM 668 N N . THR A 1 94 ? 4.576 60.044 23.929 1.00 19.57 92 THR A N 1
ATOM 669 C CA . THR A 1 94 ? 5.647 59.991 24.904 1.00 19.11 92 THR A CA 1
ATOM 670 C C . THR A 1 94 ? 5.896 58.520 25.257 1.00 18.89 92 THR A C 1
ATOM 671 O O . THR A 1 94 ? 5.207 57.629 24.739 1.00 19.09 92 THR A O 1
ATOM 675 N N . PHE A 1 95 ? 6.873 58.259 26.123 1.00 18.36 93 PHE A N 1
ATOM 676 C CA . PHE A 1 95 ? 7.212 56.890 26.496 1.00 17.73 93 PHE A CA 1
ATOM 677 C C . PHE A 1 95 ? 6.209 56.269 27.471 1.00 18.28 93 PHE A C 1
ATOM 678 O O . PHE A 1 95 ? 5.625 56.971 28.302 1.00 17.75 93 PHE A O 1
ATOM 686 N N . PRO A 1 96 ? 5.989 54.943 27.355 1.00 18.71 94 PRO A N 1
ATOM 687 C CA . PRO A 1 96 ? 5.118 54.265 28.312 1.00 18.81 94 PRO A CA 1
ATOM 688 C C . PRO A 1 96 ? 5.629 54.427 29.738 1.00 18.77 94 PRO A C 1
ATOM 689 O O . PRO A 1 96 ? 6.840 54.349 29.988 1.00 19.38 94 PRO A O 1
ATOM 693 N N . GLY A 1 97 ? 4.719 54.676 30.667 1.00 18.35 95 GLY A N 1
ATOM 694 C CA . GLY A 1 97 ? 5.114 54.818 32.068 1.00 18.13 95 GLY A CA 1
ATOM 695 C C . GLY A 1 97 ? 5.671 56.182 32.456 1.00 17.60 95 GLY A C 1
ATOM 696 O O . GLY A 1 97 ? 6.249 56.328 33.534 1.00 17.50 95 GLY A O 1
ATOM 697 N N . ASN A 1 98 ? 5.505 57.169 31.573 1.00 17.63 96 ASN A N 1
ATOM 698 C CA . ASN A 1 98 ? 5.874 58.562 31.842 1.00 17.90 96 ASN A CA 1
ATOM 699 C C . ASN A 1 98 ? 4.912 59.160 32.853 1.00 18.20 96 ASN A C 1
ATOM 700 O O . ASN A 1 98 ? 3.742 59.369 32.546 1.00 18.48 96 ASN A O 1
ATOM 705 N N . LYS A 1 99 ? 5.414 59.433 34.053 1.00 18.97 97 LYS A N 1
ATOM 706 C CA . LYS A 1 99 ? 4.606 59.994 35.140 1.00 19.33 97 LYS A CA 1
ATOM 707 C C . LYS A 1 99 ? 4.475 61.520 35.059 1.00 19.61 97 LYS A C 1
ATOM 708 O O . LYS A 1 99 ? 3.736 62.125 35.845 1.00 19.74 97 LYS A O 1
ATOM 714 N N . CYS A 1 100 ? 5.193 62.140 34.121 1.00 19.67 98 CYS A N 1
ATOM 715 C CA . CYS A 1 100 ? 5.134 63.591 33.933 1.00 20.17 98 CYS A CA 1
ATOM 716 C C . CYS A 1 100 ? 4.118 63.991 32.874 1.00 20.37 98 CYS A C 1
ATOM 717 O O . CYS A 1 100 ? 3.834 63.230 31.946 1.00 20.57 98 CYS A O 1
ATOM 720 N N . ASN A 1 101 ? 3.577 65.196 33.028 1.00 20.51 99 ASN A N 1
ATOM 721 C CA . ASN A 1 101 ? 2.849 65.867 31.962 1.00 20.78 99 ASN A CA 1
ATOM 722 C C . ASN A 1 101 ? 3.875 66.523 31.035 1.00 20.37 99 ASN A C 1
ATOM 723 O O . ASN A 1 101 ? 4.682 67.340 31.480 1.00 20.51 99 ASN A O 1
ATOM 728 N N . VAL A 1 102 ? 3.862 66.140 29.759 1.00 20.21 100 VAL A N 1
ATOM 729 C CA . VAL A 1 102 ? 4.851 66.616 28.790 1.00 19.86 100 VAL A CA 1
ATOM 730 C C . VAL A 1 102 ? 4.850 68.144 28.695 1.00 19.52 100 VAL A C 1
ATOM 731 O O . VAL A 1 102 ? 5.899 68.774 28.839 1.00 19.10 100 VAL A O 1
ATOM 735 N N . GLY A 1 103 ? 3.670 68.727 28.481 1.00 19.06 101 GLY A N 1
ATOM 736 C CA . GLY A 1 103 ? 3.522 70.180 28.367 1.00 18.41 101 GLY A CA 1
ATOM 737 C C . GLY A 1 103 ? 4.019 70.966 29.564 1.00 17.85 101 GLY A C 1
ATOM 738 O O . GLY A 1 103 ? 4.702 71.978 29.407 1.00 17.55 101 GLY A O 1
ATOM 739 N N . GLN A 1 104 ? 3.661 70.503 30.762 1.00 17.72 102 GLN A N 1
ATOM 740 C CA . GLN A 1 104 ? 4.092 71.133 32.011 1.00 17.45 102 GLN A CA 1
ATOM 741 C C . GLN A 1 104 ? 5.606 71.056 32.229 1.00 16.39 102 GLN A C 1
ATOM 742 O O . GLN A 1 104 ? 6.230 72.051 32.588 1.00 15.92 102 GLN A O 1
ATOM 748 N N . THR A 1 105 ? 6.177 69.867 32.026 1.00 15.67 103 THR A N 1
ATOM 749 C CA . THR A 1 105 ? 7.618 69.652 32.173 1.00 14.64 103 THR A CA 1
ATOM 750 C C . THR A 1 105 ? 8.410 70.482 31.156 1.00 13.83 103 THR A C 1
ATOM 751 O O . THR A 1 105 ? 9.429 71.090 31.499 1.00 13.68 103 THR A O 1
ATOM 755 N N . ALA A 1 106 ? 7.934 70.525 29.913 1.00 13.12 104 ALA A N 1
ATOM 756 C CA . ALA A 1 106 ? 8.590 71.324 28.875 1.00 12.77 104 ALA A CA 1
ATOM 757 C C . ALA A 1 106 ? 8.646 72.807 29.262 1.00 12.47 104 ALA A C 1
ATOM 758 O O . ALA A 1 106 ? 9.655 73.469 29.048 1.00 12.39 104 ALA A O 1
ATOM 760 N N . SER A 1 107 ? 7.559 73.310 29.844 1.00 12.46 105 SER A N 1
ATOM 761 C CA . SER A 1 107 ? 7.491 74.696 30.296 1.00 12.68 105 SER A CA 1
ATOM 762 C C . SER A 1 107 ? 8.456 74.969 31.456 1.00 12.46 105 SER A C 1
ATOM 763 O O . SER A 1 107 ? 9.072 76.034 31.508 1.00 12.24 105 SER A O 1
ATOM 766 N N . VAL A 1 108 ? 8.599 74.002 32.366 1.00 12.90 106 VAL A N 1
ATOM 767 C CA . VAL A 1 108 ? 9.564 74.121 33.472 1.00 13.08 106 VAL A CA 1
ATOM 768 C C . VAL A 1 108 ? 10.997 74.224 32.932 1.00 13.12 106 VAL A C 1
ATOM 769 O O . VAL A 1 108 ? 11.767 75.086 33.353 1.00 12.77 106 VAL A O 1
ATOM 773 N N . ILE A 1 109 ? 11.344 73.361 31.980 1.00 13.34 107 ILE A N 1
ATOM 774 C CA . ILE A 1 109 ? 12.663 73.416 31.348 1.00 13.39 107 ILE A CA 1
ATOM 775 C C . ILE A 1 109 ? 12.853 74.742 30.599 1.00 13.77 107 ILE A C 1
ATOM 776 O O . ILE A 1 109 ? 13.887 75.403 30.746 1.00 13.72 107 ILE A O 1
ATOM 781 N N . ARG A 1 110 ? 11.847 75.134 29.816 1.00 14.31 108 ARG A N 1
ATOM 782 C CA . ARG A 1 110 ? 11.922 76.355 29.019 1.00 15.16 108 ARG A CA 1
ATOM 783 C C . ARG A 1 110 ? 12.269 77.575 29.877 1.00 15.11 108 ARG A C 1
ATOM 784 O O . ARG A 1 110 ? 13.093 78.393 29.478 1.00 15.30 108 ARG A O 1
ATOM 792 N N . GLY A 1 111 ? 11.644 77.677 31.049 1.00 15.54 109 GLY A N 1
ATOM 793 C CA . GLY A 1 111 ? 11.966 78.731 32.026 1.00 15.81 109 GLY A CA 1
ATOM 794 C C . GLY A 1 111 ? 13.443 78.851 32.369 1.00 15.88 109 GLY A C 1
ATOM 795 O O . GLY A 1 111 ? 13.998 79.953 32.328 1.00 16.20 109 GLY A O 1
ATOM 796 N N . VAL A 1 112 ? 14.080 77.727 32.707 1.00 15.92 110 VAL A N 1
ATOM 797 C CA . VAL A 1 112 ? 15.521 77.698 33.024 1.00 15.97 110 VAL A CA 1
ATOM 798 C C . VAL A 1 112 ? 16.363 78.103 31.812 1.00 15.69 110 VAL A C 1
ATOM 799 O O . VAL A 1 112 ? 17.319 78.876 31.931 1.00 15.67 110 VAL A O 1
ATOM 803 N N . ILE A 1 113 ? 16.003 77.578 30.644 1.00 15.63 111 ILE A N 1
ATOM 804 C CA . ILE A 1 113 ? 16.752 77.862 29.415 1.00 15.20 111 ILE A CA 1
ATOM 805 C C . ILE A 1 113 ? 16.633 79.337 28.970 1.00 15.82 111 ILE A C 1
ATOM 806 O O . ILE A 1 113 ? 17.604 79.915 28.487 1.00 15.46 111 ILE A O 1
ATOM 811 N N . GLU A 1 114 ? 15.455 79.938 29.138 1.00 16.34 112 GLU A N 1
ATOM 812 C CA . GLU A 1 114 ? 15.290 81.370 28.867 1.00 17.78 112 GLU A CA 1
ATOM 813 C C . GLU A 1 114 ? 16.273 82.193 29.700 1.00 17.73 112 GLU A C 1
ATOM 814 O O . GLU A 1 114 ? 16.904 83.116 29.197 1.00 17.79 112 GLU A O 1
ATOM 820 N N . THR A 1 115 ? 16.392 81.836 30.976 1.00 18.19 113 THR A N 1
ATOM 821 C CA . THR A 1 115 ? 17.310 82.492 31.900 1.00 18.86 113 THR A CA 1
ATOM 822 C C . THR A 1 115 ? 18.774 82.247 31.500 1.00 19.06 113 THR A C 1
ATOM 823 O O . THR A 1 115 ? 19.616 83.139 31.631 1.00 19.16 113 THR A O 1
ATOM 827 N N . ALA A 1 116 ? 19.064 81.041 31.011 1.00 19.29 114 ALA A N 1
ATOM 828 C CA . ALA A 1 116 ? 20.406 80.697 30.532 1.00 19.46 114 ALA A CA 1
ATOM 829 C C . ALA A 1 116 ? 20.795 81.516 29.303 1.00 19.67 114 ALA A C 1
ATOM 830 O O . ALA A 1 116 ? 21.935 81.975 29.202 1.00 19.51 114 ALA A O 1
ATOM 832 N N . VAL A 1 117 ? 19.847 81.689 28.378 1.00 20.42 115 VAL A N 1
ATOM 833 C CA . VAL A 1 117 ? 20.043 82.520 27.174 1.00 21.24 115 VAL A CA 1
ATOM 834 C C . VAL A 1 117 ? 20.405 83.959 27.554 1.00 22.01 115 VAL A C 1
ATOM 835 O O . VAL A 1 117 ? 21.380 84.521 27.041 1.00 21.67 115 VAL A O 1
ATOM 839 N N . PHE A 1 118 ? 19.622 84.539 28.463 1.00 22.94 116 PHE A N 1
ATOM 840 C CA . PHE A 1 118 ? 19.855 85.903 28.914 1.00 24.30 116 PHE A CA 1
ATOM 841 C C . PHE A 1 118 ? 21.216 86.072 29.591 1.00 25.14 116 PHE A C 1
ATOM 842 O O . PHE A 1 118 ? 21.940 87.020 29.294 1.00 25.35 116 PHE A O 1
ATOM 850 N N . ALA A 1 119 ? 21.546 85.155 30.500 1.00 26.44 117 ALA A N 1
ATOM 851 C CA . ALA A 1 119 ? 22.819 85.178 31.219 1.00 27.96 117 ALA A CA 1
ATOM 852 C C . ALA A 1 119 ? 24.019 85.091 30.271 1.00 29.31 117 ALA A C 1
ATOM 853 O O . ALA A 1 119 ? 25.006 85.812 30.442 1.00 29.42 117 ALA 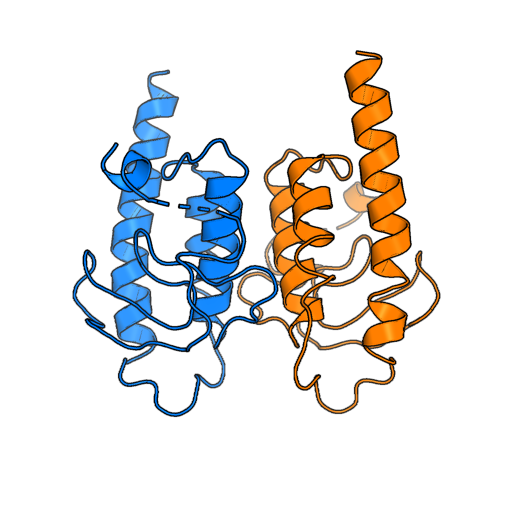A O 1
ATOM 855 N N . GLY A 1 120 ? 23.927 84.211 29.276 1.00 30.72 118 GLY A N 1
ATOM 856 C CA . GLY A 1 120 ? 24.963 84.083 28.257 1.00 32.66 118 GLY A CA 1
ATOM 857 C C . GLY A 1 120 ? 25.133 85.359 27.454 1.00 34.19 118 GLY A C 1
ATOM 858 O O . GLY A 1 120 ? 26.255 85.831 27.268 1.00 34.01 118 GLY A O 1
ATOM 859 N N . LYS A 1 121 ? 24.014 85.914 26.990 1.00 35.83 119 LYS A N 1
ATOM 860 C CA . LYS A 1 121 ? 23.997 87.157 26.213 1.00 37.87 119 LYS A CA 1
ATOM 861 C C . LYS A 1 121 ? 24.567 88.348 26.982 1.00 39.20 119 LYS A C 1
ATOM 862 O O . LYS A 1 121 ? 25.262 89.188 26.407 1.00 39.47 119 LYS A O 1
ATOM 868 N N . ILE A 1 122 ? 24.262 88.413 28.274 1.00 40.88 120 ILE A N 1
ATOM 869 C CA . ILE A 1 122 ? 24.768 89.464 29.153 1.00 42.67 120 ILE A CA 1
ATOM 870 C C . ILE A 1 122 ? 26.296 89.421 29.247 1.00 44.05 120 ILE A C 1
ATOM 871 O O . ILE A 1 122 ? 26.961 90.455 29.113 1.00 44.09 120 ILE A O 1
ATOM 876 N N . LEU A 1 123 ? 26.842 88.221 29.440 1.00 45.67 121 LEU A N 1
ATOM 877 C CA . LEU A 1 123 ? 28.288 88.036 29.574 1.00 47.43 121 LEU A CA 1
ATOM 878 C C . LEU A 1 123 ? 29.066 88.282 28.274 1.00 48.68 121 LEU A C 1
ATOM 879 O O . LEU A 1 123 ? 30.263 88.566 28.315 1.00 48.90 121 LEU A O 1
ATOM 884 N N . HIS A 1 124 ? 28.390 88.184 27.130 1.00 50.32 122 HIS A N 1
ATOM 885 C CA . HIS A 1 124 ? 29.032 88.443 25.837 1.00 51.99 122 HIS A CA 1
ATOM 886 C C . HIS A 1 124 ? 28.938 89.908 25.423 1.00 53.00 122 HIS A C 1
ATOM 887 O O . HIS A 1 124 ? 29.851 90.435 24.780 1.00 53.12 122 HIS A O 1
ATOM 894 N N . LYS A 1 125 ? 27.831 90.555 25.787 1.00 54.24 123 LYS A N 1
ATOM 895 C CA . LYS A 1 125 ? 27.626 91.975 25.502 1.00 55.45 123 LYS A CA 1
ATOM 896 C C . LYS A 1 125 ? 28.596 92.855 26.288 1.00 56.24 123 LYS A C 1
ATOM 897 O O . LYS A 1 125 ? 28.862 93.996 25.898 1.00 56.46 123 LYS A O 1
ATOM 903 N N . ARG A 1 126 ? 29.122 92.315 27.387 1.00 57.10 124 ARG A N 1
ATOM 904 C CA . ARG A 1 126 ? 30.167 92.986 28.153 1.00 58.03 124 ARG A CA 1
ATOM 905 C C . ARG A 1 126 ? 31.560 92.582 27.661 1.00 58.41 124 ARG A C 1
ATOM 906 O O . ARG A 1 126 ? 32.441 93.433 27.508 1.00 58.57 124 ARG A O 1
ATOM 914 N N . ASP A 1 127 ? 31.748 91.286 27.413 1.00 58.90 125 ASP A N 1
ATOM 915 C CA . ASP A 1 127 ? 33.032 90.756 26.952 1.00 59.23 125 ASP A CA 1
ATOM 916 C C . ASP A 1 127 ? 33.009 90.449 25.457 1.00 59.30 125 ASP A C 1
ATOM 917 O O . ASP A 1 127 ? 33.256 91.326 24.627 1.00 59.39 125 ASP A O 1
ATOM 922 N N . ASN B 1 4 ? 28.419 79.379 -3.153 1.00 71.43 2 ASN B N 1
ATOM 923 C CA . ASN B 1 4 ? 27.725 78.130 -2.724 1.00 71.49 2 ASN B CA 1
ATOM 924 C C . ASN B 1 4 ? 26.386 77.922 -3.439 1.00 71.44 2 ASN B C 1
ATOM 925 O O . ASN B 1 4 ? 25.697 78.887 -3.783 1.00 71.43 2 ASN B O 1
ATOM 930 N N . ILE B 1 5 ? 26.032 76.657 -3.661 1.00 71.36 3 ILE B N 1
ATOM 931 C CA . ILE B 1 5 ? 24.788 76.290 -4.347 1.00 71.25 3 ILE B CA 1
ATOM 932 C C . ILE B 1 5 ? 23.539 76.581 -3.497 1.00 71.20 3 ILE B C 1
ATOM 933 O O . ILE B 1 5 ? 22.459 76.845 -4.035 1.00 71.15 3 ILE B O 1
ATOM 938 N N . GLY B 1 6 ? 23.706 76.551 -2.174 1.00 71.14 4 GLY B N 1
ATOM 939 C CA . GLY B 1 6 ? 22.614 76.811 -1.233 1.00 71.10 4 GLY B CA 1
ATOM 940 C C . GLY B 1 6 ? 22.190 78.267 -1.163 1.00 71.05 4 GLY B C 1
ATOM 941 O O . GLY B 1 6 ? 21.180 78.595 -0.535 1.00 71.01 4 GLY B O 1
ATOM 942 N N . ASP B 1 7 ? 22.965 79.139 -1.808 1.00 71.01 5 ASP B N 1
ATOM 943 C CA . ASP B 1 7 ? 22.655 80.567 -1.888 1.00 70.95 5 ASP B CA 1
ATOM 944 C C . ASP B 1 7 ? 21.538 80.872 -2.892 1.00 70.86 5 ASP B C 1
ATOM 945 O O . ASP B 1 7 ? 20.985 81.973 -2.898 1.00 70.86 5 ASP B O 1
ATOM 950 N N . LEU B 1 8 ? 21.212 79.892 -3.732 1.00 70.74 6 LEU B N 1
ATOM 951 C CA . LEU B 1 8 ? 20.148 80.032 -4.729 1.00 70.63 6 LEU B CA 1
ATOM 952 C C . LEU B 1 8 ? 18.772 79.658 -4.173 1.00 70.61 6 LEU B C 1
ATOM 953 O O . LEU B 1 8 ? 17.749 79.868 -4.833 1.00 70.55 6 LEU B O 1
ATOM 958 N N . LEU B 1 9 ? 18.758 79.110 -2.960 1.00 70.57 7 LEU B N 1
ATOM 959 C CA . LEU B 1 9 ? 17.534 78.611 -2.336 1.00 70.55 7 LEU B CA 1
ATOM 960 C C . LEU B 1 9 ? 17.104 79.500 -1.173 1.00 70.57 7 LEU B C 1
ATOM 961 O O . LEU B 1 9 ? 16.044 80.126 -1.215 1.00 70.59 7 LEU B O 1
ATOM 966 N N . LYS B 1 15 ? 13.960 78.396 8.411 1.00 40.61 13 LYS B N 1
ATOM 967 C CA . LYS B 1 15 ? 14.325 77.644 9.606 1.00 40.43 13 LYS B CA 1
ATOM 968 C C . LYS B 1 15 ? 13.535 76.336 9.672 1.00 39.92 13 LYS B C 1
ATOM 969 O O . LYS B 1 15 ? 14.106 75.269 9.915 1.00 39.90 13 LYS B O 1
ATOM 975 N N . ASP B 1 16 ? 12.225 76.434 9.445 1.00 39.24 14 ASP B N 1
ATOM 976 C CA . ASP B 1 16 ? 11.351 75.266 9.334 1.00 38.56 14 ASP B CA 1
ATOM 977 C C . ASP B 1 16 ? 11.143 74.860 7.858 1.00 37.40 14 ASP B C 1
ATOM 978 O O . ASP B 1 16 ? 10.164 74.185 7.526 1.00 37.50 14 ASP B O 1
ATOM 983 N N . GLN B 1 17 ? 12.071 75.271 6.990 1.00 35.98 15 GLN B N 1
ATOM 984 C CA . GLN B 1 17 ? 12.027 74.961 5.551 1.00 34.49 15 GLN B CA 1
ATOM 985 C C . GLN B 1 17 ? 13.276 74.205 5.069 1.00 32.83 15 GLN B C 1
ATOM 986 O O . GLN B 1 17 ? 14.355 74.332 5.662 1.00 32.91 15 GLN B O 1
ATOM 992 N N . GLY B 1 18 ? 13.124 73.436 3.987 1.00 30.45 16 GLY B N 1
ATOM 993 C CA . GLY B 1 18 ? 14.234 72.679 3.387 1.00 27.69 16 GLY B CA 1
ATOM 994 C C . GLY B 1 18 ? 14.714 71.495 4.217 1.00 25.78 16 GLY B C 1
ATOM 995 O O . GLY B 1 18 ? 15.865 71.068 4.103 1.00 25.78 16 GLY B O 1
ATOM 996 N N . CYS B 1 19 ? 13.823 70.961 5.044 1.00 23.66 17 CYS B N 1
ATOM 997 C CA . CYS B 1 19 ? 14.172 69.934 6.021 1.00 21.80 17 CYS B CA 1
ATOM 998 C C . CYS B 1 19 ? 13.126 68.824 6.036 1.00 20.30 17 CYS B C 1
ATOM 999 O O . CYS B 1 19 ? 12.016 68.999 5.530 1.00 20.10 17 CYS B O 1
ATOM 1002 N N . SER B 1 20 ? 13.474 67.691 6.638 1.00 18.51 18 SER B N 1
ATOM 1003 C CA . SER B 1 20 ? 12.614 66.517 6.603 1.00 17.21 18 SER B CA 1
ATOM 1004 C C . SER B 1 20 ? 11.726 66.353 7.833 1.00 17.06 18 SER B C 1
ATOM 1005 O O . SER B 1 20 ? 12.142 66.648 8.957 1.00 17.15 18 SER B O 1
ATOM 1008 N N . ARG B 1 21 ? 10.508 65.863 7.609 1.00 16.56 19 ARG B N 1
ATOM 1009 C CA . ARG B 1 21 ? 9.623 65.437 8.696 1.00 16.59 19 ARG B CA 1
ATOM 1010 C C . ARG B 1 21 ? 9.257 63.954 8.601 1.00 16.40 19 ARG B C 1
ATOM 1011 O O . ARG B 1 21 ? 8.403 63.464 9.343 1.00 16.11 19 ARG B O 1
ATOM 1019 N N . THR B 1 22 ? 9.927 63.232 7.703 1.00 16.17 20 THR B N 1
ATOM 1020 C CA . THR B 1 22 ? 9.557 61.854 7.394 1.00 16.47 20 THR B CA 1
ATOM 1021 C C . THR B 1 22 ? 10.755 60.917 7.481 1.00 16.15 20 THR B C 1
ATOM 1022 O O . THR B 1 22 ? 11.872 61.286 7.118 1.00 15.75 20 THR B O 1
ATOM 1026 N N . CYS B 1 23 ? 10.511 59.713 7.983 1.00 15.91 21 CYS B N 1
ATOM 1027 C CA . CYS B 1 23 ? 11.558 58.712 8.123 1.00 16.07 21 CYS B CA 1
ATOM 1028 C C . CYS B 1 23 ? 11.850 58.071 6.758 1.00 15.45 21 CYS B C 1
ATOM 1029 O O . CYS B 1 23 ? 11.062 57.280 6.242 1.00 15.62 21 CYS B O 1
ATOM 1032 N N . GLU B 1 24 ? 12.988 58.437 6.180 1.00 14.83 22 GLU B N 1
ATOM 1033 C CA . GLU B 1 24 ? 13.387 57.934 4.865 1.00 14.60 22 GLU B CA 1
ATOM 1034 C C . GLU B 1 24 ? 14.300 56.707 4.969 1.00 14.18 22 GLU B C 1
ATOM 1035 O O . GLU B 1 24 ? 14.891 56.448 6.010 1.00 13.19 22 GLU B O 1
ATOM 1041 N N . SER B 1 25 ? 14.394 55.950 3.877 1.00 14.04 23 SER B N 1
ATOM 1042 C CA . SER B 1 25 ? 15.335 54.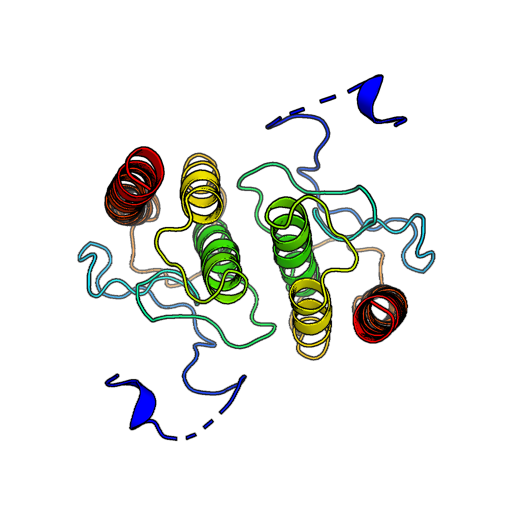841 3.770 1.00 14.29 23 SER B CA 1
ATOM 1043 C C . SER B 1 25 ? 15.696 54.667 2.292 1.00 14.94 23 SER B C 1
ATOM 1044 O O . SER B 1 25 ? 15.181 53.770 1.616 1.00 14.90 23 SER B O 1
ATOM 1047 N N . GLN B 1 26 ? 16.578 55.552 1.820 1.00 15.59 24 GLN B N 1
ATOM 1048 C CA . GLN B 1 26 ? 16.902 55.721 0.400 1.00 16.56 24 GLN B CA 1
ATOM 1049 C C . GLN B 1 26 ? 18.416 55.613 0.212 1.00 16.50 24 GLN B C 1
ATOM 1050 O O . GLN B 1 26 ? 19.181 56.159 1.018 1.00 16.41 24 GLN B O 1
ATOM 1056 N N . PHE B 1 27 ? 18.835 54.907 -0.846 1.00 16.21 25 PHE B N 1
ATOM 1057 C CA . PHE B 1 27 ? 20.257 54.740 -1.199 1.00 16.22 25 PHE B CA 1
ATOM 1058 C C . PHE B 1 27 ? 21.099 54.269 -0.010 1.00 16.66 25 PHE B C 1
ATOM 1059 O O . PHE B 1 27 ? 22.162 54.820 0.294 1.00 15.86 25 PHE B O 1
ATOM 1067 N N . CYS B 1 28 ? 20.595 53.210 0.621 1.00 17.57 26 CYS B N 1
ATOM 1068 C CA . CYS B 1 28 ? 21.096 52.664 1.878 1.00 18.77 26 CYS B CA 1
ATOM 1069 C C . CYS B 1 28 ? 22.610 52.397 1.922 1.00 19.25 26 CYS B C 1
ATOM 1070 O O . CYS B 1 28 ? 23.227 52.510 2.987 1.00 19.31 26 CYS B O 1
ATOM 1073 N N . THR B 1 29 ? 23.201 52.056 0.774 1.00 19.14 27 THR B N 1
ATOM 1074 C CA . THR B 1 29 ? 24.610 51.640 0.710 1.00 19.79 27 THR B CA 1
ATOM 1075 C C . THR B 1 29 ? 25.502 52.659 -0.013 1.00 19.64 27 THR B C 1
ATOM 1076 O O . THR B 1 29 ? 26.710 52.452 -0.155 1.00 20.12 27 THR B O 1
ATOM 1080 N N . ILE B 1 30 ? 24.902 53.762 -0.452 1.00 19.40 28 ILE B N 1
ATOM 1081 C CA . ILE B 1 30 ? 25.587 54.755 -1.276 1.00 19.19 28 ILE B CA 1
ATOM 1082 C C . ILE B 1 30 ? 25.792 56.059 -0.506 1.00 19.04 28 ILE B C 1
ATOM 1083 O O . ILE B 1 30 ? 24.895 56.906 -0.435 1.00 19.01 28 ILE B O 1
ATOM 1088 N N . ALA B 1 31 ? 26.987 56.204 0.068 1.00 18.66 29 ALA B N 1
ATOM 1089 C CA . ALA B 1 31 ? 27.309 57.307 0.983 1.00 18.37 29 ALA B CA 1
ATOM 1090 C C . ALA B 1 31 ? 26.880 58.717 0.519 1.00 18.02 29 ALA B C 1
ATOM 1091 O O . ALA B 1 31 ? 26.258 59.444 1.299 1.00 17.61 29 ALA B O 1
ATOM 1093 N N . PRO B 1 32 ? 27.203 59.109 -0.739 1.00 17.56 30 PRO B N 1
ATOM 1094 C CA . PRO B 1 32 ? 26.823 60.465 -1.175 1.00 16.97 30 PRO B CA 1
ATOM 1095 C C . PRO B 1 32 ? 25.313 60.701 -1.309 1.00 16.28 30 PRO B C 1
ATOM 1096 O O . PRO B 1 32 ? 24.871 61.856 -1.271 1.00 16.14 30 PRO B O 1
ATOM 1100 N N . LEU B 1 33 ? 24.532 59.628 -1.445 1.00 15.06 31 LEU B N 1
ATOM 1101 C CA . LEU B 1 33 ? 23.088 59.749 -1.685 1.00 14.44 31 LEU B CA 1
ATOM 1102 C C . LEU B 1 33 ? 22.201 59.255 -0.536 1.00 14.19 31 LEU B C 1
ATOM 1103 O O . LEU B 1 33 ? 20.984 59.469 -0.541 1.00 13.73 31 LEU B O 1
ATOM 1108 N N . LEU B 1 34 ? 22.817 58.575 0.424 1.00 14.09 32 LEU B N 1
ATOM 1109 C CA . LEU B 1 34 ? 22.117 57.983 1.561 1.00 14.09 32 LEU B CA 1
ATOM 1110 C C . LEU B 1 34 ? 21.206 59.007 2.250 1.00 13.12 32 LEU B C 1
ATOM 1111 O O . LEU B 1 34 ? 21.643 60.118 2.566 1.00 13.15 32 LEU B O 1
ATOM 1116 N N . ARG B 1 35 ? 19.944 58.626 2.447 1.00 12.60 33 ARG B N 1
ATOM 1117 C CA . ARG B 1 35 ? 19.006 59.337 3.330 1.00 12.27 33 ARG B CA 1
ATOM 1118 C C . ARG B 1 35 ? 18.284 58.316 4.205 1.00 11.98 33 ARG B C 1
ATOM 1119 O O . ARG B 1 35 ? 17.576 57.434 3.712 1.00 11.88 33 ARG B O 1
ATOM 1127 N N . TYR B 1 36 ? 18.479 58.434 5.513 1.00 11.39 34 TYR B N 1
ATOM 1128 C CA . TYR B 1 36 ? 17.999 57.439 6.453 1.00 10.89 34 TYR B CA 1
ATOM 1129 C C . TYR B 1 36 ? 17.403 58.201 7.621 1.00 10.98 34 TYR B C 1
ATOM 1130 O O . TYR B 1 36 ? 18.053 59.095 8.160 1.00 10.17 34 TYR B O 1
ATOM 1139 N N . GLY B 1 37 ? 16.174 57.844 8.006 1.00 10.62 35 GLY B N 1
ATOM 1140 C CA . GLY B 1 37 ? 15.459 58.554 9.071 1.00 10.43 35 GLY B CA 1
ATOM 1141 C C . GLY B 1 37 ? 15.193 59.984 8.638 1.00 10.49 35 GLY B C 1
ATOM 1142 O O . GLY B 1 37 ? 14.980 60.238 7.455 1.00 10.56 35 GLY B O 1
ATOM 1143 N N . LYS B 1 38 ? 15.211 60.913 9.592 1.00 10.35 36 LYS B N 1
ATOM 1144 C CA . LYS B 1 38 ? 15.064 62.344 9.300 1.00 10.17 36 LYS B CA 1
ATOM 1145 C C . LYS B 1 38 ? 16.402 63.087 9.271 1.00 10.04 36 LYS B C 1
ATOM 1146 O O . LYS B 1 38 ? 16.474 64.217 8.777 1.00 9.70 36 LYS B O 1
ATOM 1152 N N . TYR B 1 39 ? 17.458 62.459 9.793 1.00 9.70 37 TYR B N 1
ATOM 1153 C CA . TYR B 1 39 ? 18.730 63.153 9.999 1.00 9.76 37 TYR B CA 1
ATOM 1154 C C . TYR B 1 39 ? 19.981 62.552 9.328 1.00 10.45 37 TYR B C 1
ATOM 1155 O O . TYR B 1 39 ? 20.944 63.276 9.100 1.00 10.74 37 TYR B O 1
ATOM 1164 N N . CYS B 1 40 ? 20.002 61.247 9.054 1.00 10.85 38 CYS B N 1
ATOM 1165 C CA . CYS B 1 40 ? 21.210 60.628 8.506 1.00 11.81 38 CYS B CA 1
ATOM 1166 C C . CYS B 1 40 ? 21.331 60.871 7.009 1.00 12.52 38 CYS B C 1
ATOM 1167 O O . CYS B 1 40 ? 20.485 60.431 6.229 1.00 12.37 38 CYS B O 1
ATOM 1170 N N . GLY B 1 41 ? 22.385 61.586 6.630 1.00 13.16 39 GLY B N 1
ATOM 1171 C CA . GLY B 1 41 ? 22.718 61.814 5.229 1.00 14.40 39 GLY B CA 1
ATOM 1172 C C . GLY B 1 41 ? 23.339 63.178 5.036 1.00 15.50 39 GLY B C 1
ATOM 1173 O O . GLY B 1 41 ? 23.074 64.105 5.806 1.00 15.02 39 GLY B O 1
ATOM 1174 N N . ILE B 1 42 ? 24.173 63.301 4.004 1.00 16.94 40 ILE B N 1
ATOM 1175 C CA . ILE B 1 42 ? 24.869 64.553 3.712 1.00 18.18 40 ILE B CA 1
ATOM 1176 C C . ILE B 1 42 ? 23.850 65.580 3.231 1.00 18.63 40 ILE B C 1
ATOM 1177 O O . ILE B 1 42 ? 23.002 65.271 2.389 1.00 18.78 40 ILE B O 1
ATOM 1182 N N . LEU B 1 43 ? 23.912 66.789 3.791 1.00 19.10 41 LEU B N 1
ATOM 1183 C CA . LEU B 1 43 ? 22.968 67.860 3.439 1.00 19.51 41 LEU B CA 1
ATOM 1184 C C . LEU B 1 43 ? 21.512 67.365 3.470 1.00 19.25 41 LEU B C 1
ATOM 1185 O O . LEU B 1 43 ? 20.734 67.566 2.531 1.00 19.95 41 LEU B O 1
ATOM 1190 N N . TYR B 1 44 ? 21.173 66.684 4.558 1.00 18.00 42 TYR B N 1
ATOM 1191 C CA . TYR B 1 44 ? 19.843 66.149 4.787 1.00 16.91 42 TYR B CA 1
ATOM 1192 C C . TYR B 1 44 ? 19.651 66.207 6.297 1.00 16.66 42 TYR B C 1
ATOM 1193 O O . TYR B 1 44 ? 20.440 65.619 7.038 1.00 16.36 42 TYR B O 1
ATOM 1202 N N . SER B 1 45 ? 18.647 66.954 6.752 1.00 16.56 43 SER B N 1
ATOM 1203 C CA A SER B 1 45 ? 18.400 67.105 8.184 0.50 16.47 43 SER B CA 1
ATOM 1204 C CA B SER B 1 45 ? 18.397 67.106 8.184 0.50 16.64 43 SER B CA 1
ATOM 1205 C C . SER B 1 45 ? 16.915 67.293 8.496 1.00 16.54 43 SER B C 1
ATOM 1206 O O . SER B 1 45 ? 16.123 67.678 7.624 1.00 16.25 43 SER B O 1
ATOM 1211 N N . GLY B 1 46 ? 16.546 66.993 9.738 1.00 15.86 44 GLY B N 1
ATOM 1212 C CA . GLY B 1 46 ? 15.170 67.096 10.183 1.00 15.82 44 GLY B CA 1
ATOM 1213 C C . GLY B 1 46 ? 14.836 68.518 10.576 1.00 15.79 44 GLY B C 1
ATOM 1214 O O . GLY B 1 46 ? 15.718 69.298 10.934 1.00 15.52 44 GLY B O 1
ATOM 1215 N N . CYS B 1 47 ? 13.558 68.864 10.495 1.00 16.03 45 CYS B N 1
ATOM 1216 C CA . CYS B 1 47 ? 13.114 70.206 10.880 1.00 16.79 45 CYS B CA 1
ATOM 1217 C C . CYS B 1 47 ? 13.232 70.347 12.407 1.00 16.41 45 CYS B C 1
ATOM 1218 O O . CYS B 1 47 ? 13.256 69.335 13.105 1.00 15.95 45 CYS B O 1
ATOM 1221 N N . PRO B 1 48 ? 13.343 71.591 12.925 1.00 16.36 46 PRO B N 1
ATOM 1222 C CA . PRO B 1 48 ? 13.475 71.788 14.372 1.00 16.09 46 PRO B CA 1
ATOM 1223 C C . PRO B 1 48 ? 12.379 71.059 15.148 1.00 15.82 46 PRO B C 1
ATOM 1224 O O . PRO B 1 48 ? 11.197 71.137 14.790 1.00 15.69 46 PRO B O 1
ATOM 1228 N N . GLY B 1 49 ? 12.780 70.330 16.183 1.00 15.39 47 GLY B N 1
ATOM 1229 C CA . GLY B 1 49 ? 11.824 69.635 17.050 1.00 14.91 47 GLY B CA 1
ATOM 1230 C C . GLY B 1 49 ? 11.440 68.233 16.613 1.00 14.72 47 GLY B C 1
ATOM 1231 O O . GLY B 1 49 ? 10.797 67.500 17.375 1.00 14.98 47 GLY B O 1
ATOM 1232 N N . GLU B 1 50 ? 11.829 67.847 15.395 1.00 14.23 48 GLU B N 1
ATOM 1233 C CA . GLU B 1 50 ? 11.482 66.522 14.871 1.00 14.04 48 GLU B CA 1
ATOM 1234 C C . GLU B 1 50 ? 12.229 65.421 15.602 1.00 13.82 48 GLU B C 1
ATOM 1235 O O . GLU B 1 50 ? 13.465 65.407 15.643 1.00 13.57 48 GLU B O 1
ATOM 1241 N N . ARG B 1 51 ? 11.460 64.500 16.171 1.00 13.43 49 ARG B N 1
ATOM 1242 C CA . ARG B 1 51 ? 12.009 63.351 16.862 1.00 14.06 49 ARG B CA 1
ATOM 1243 C C . ARG B 1 51 ? 12.746 62.446 15.865 1.00 13.14 49 ARG B C 1
ATOM 1244 O O . ARG B 1 51 ? 12.234 62.181 14.777 1.00 12.86 49 ARG B O 1
ATOM 1252 N N . PRO B 1 52 ? 13.944 61.963 16.238 1.00 13.10 50 PRO B N 1
ATOM 1253 C CA . PRO B 1 52 ? 14.652 61.002 15.391 1.00 12.66 50 PRO B CA 1
ATOM 1254 C C . PRO B 1 52 ? 13.914 59.657 15.314 1.00 12.54 50 PRO B C 1
ATOM 1255 O O . PRO B 1 52 ? 13.150 59.308 16.222 1.00 12.50 50 PRO B O 1
ATOM 1259 N N . CYS B 1 53 ? 14.147 58.914 14.234 1.00 12.22 51 CYS B N 1
ATOM 1260 C CA . CYS B 1 53 ? 13.348 57.728 13.897 1.00 12.20 51 CYS B CA 1
ATOM 1261 C C . CYS B 1 53 ? 13.766 56.439 14.597 1.00 11.75 51 CYS B C 1
ATOM 1262 O O . CYS B 1 53 ? 12.967 55.502 14.720 1.00 11.57 51 CYS B O 1
ATOM 1265 N N . ASP B 1 54 ? 15.025 56.390 15.022 1.00 11.09 52 ASP B N 1
ATOM 1266 C CA . ASP B 1 54 ? 15.563 55.281 15.804 1.00 10.87 52 ASP B CA 1
ATOM 1267 C C . ASP B 1 54 ? 16.894 55.725 16.413 1.00 10.29 52 ASP B C 1
ATOM 1268 O O . ASP B 1 54 ? 17.215 56.910 16.385 1.00 9.78 52 ASP B O 1
ATOM 1273 N N . ALA B 1 55 ? 17.652 54.781 16.964 1.00 10.02 53 ALA B N 1
ATOM 1274 C CA . ALA B 1 55 ? 18.918 55.094 17.633 1.00 9.65 53 ALA B CA 1
ATOM 1275 C C . ALA B 1 55 ? 19.965 55.648 16.665 1.00 9.44 53 ALA B C 1
ATOM 1276 O O . ALA B 1 55 ? 20.646 56.624 16.975 1.00 9.61 53 ALA B O 1
ATOM 1278 N N . LEU B 1 56 ? 20.091 55.041 15.485 1.00 9.26 54 LEU B N 1
ATOM 1279 C CA . LEU B 1 56 ? 21.026 55.554 14.488 1.00 8.92 54 LEU B CA 1
ATOM 1280 C C . LEU B 1 56 ? 20.688 56.989 14.059 1.00 8.93 54 LEU B C 1
ATOM 1281 O O . LEU B 1 56 ? 21.578 57.830 13.969 1.00 8.27 54 LEU B O 1
ATOM 1286 N N . ASP B 1 57 ? 19.406 57.255 13.804 1.00 8.52 55 ASP B N 1
ATOM 1287 C CA . ASP B 1 57 ? 18.952 58.599 13.429 1.00 8.61 55 ASP B CA 1
ATOM 1288 C C . ASP B 1 57 ? 19.253 59.627 14.528 1.00 8.11 55 ASP B C 1
ATOM 1289 O O . ASP B 1 57 ? 19.619 60.768 14.248 1.00 8.30 55 ASP B O 1
ATOM 1294 N N . ALA B 1 58 ? 19.088 59.217 15.780 1.00 8.12 56 ALA B N 1
ATOM 1295 C CA . ALA B 1 58 ? 19.418 60.076 16.919 1.00 8.02 56 ALA B CA 1
ATOM 1296 C C . ALA B 1 58 ? 20.903 60.474 16.930 1.00 8.32 56 ALA B C 1
ATOM 1297 O O . ALA B 1 58 ? 21.234 61.613 17.246 1.00 7.87 56 ALA B O 1
ATOM 1299 N N . CYS B 1 59 ? 21.795 59.532 16.596 1.00 9.02 57 CYS B N 1
ATOM 1300 C CA . CYS B 1 59 ? 23.235 59.833 16.485 1.00 9.85 57 CYS B CA 1
ATOM 1301 C C . CYS B 1 59 ? 23.492 60.907 15.428 1.00 9.38 57 CYS B C 1
ATOM 1302 O O . CYS B 1 59 ? 24.262 61.832 15.649 1.00 9.37 57 CYS B O 1
ATOM 1305 N N . CYS B 1 60 ? 22.840 60.759 14.279 1.00 9.76 58 CYS B N 1
ATOM 1306 C CA . CYS B 1 60 ? 22.951 61.711 13.179 1.00 9.89 58 CYS B CA 1
ATOM 1307 C C . CYS B 1 60 ? 22.379 63.072 13.531 1.00 9.21 58 CYS B C 1
ATOM 1308 O O . CYS B 1 60 ? 22.928 64.085 13.119 1.00 9.22 58 CYS B O 1
ATOM 1311 N N . MET B 1 61 ? 21.273 63.083 14.271 1.00 8.99 59 MET B N 1
ATOM 1312 C CA . MET B 1 61 ? 20.650 64.327 14.731 1.00 9.26 59 MET B CA 1
ATOM 1313 C C . MET B 1 61 ? 21.640 65.137 15.568 1.00 9.44 59 MET B C 1
ATOM 1314 O O . MET B 1 61 ? 21.815 66.322 15.340 1.00 9.40 59 MET B O 1
ATOM 1319 N N . VAL B 1 62 ? 22.284 64.490 16.537 1.00 9.53 60 VAL B N 1
ATOM 1320 C CA . VAL B 1 62 ? 23.291 65.164 17.371 1.00 9.75 60 VAL B CA 1
ATOM 1321 C C . VAL B 1 62 ? 24.430 65.718 16.499 1.00 9.79 60 VAL B C 1
ATOM 1322 O O . VAL B 1 62 ? 24.809 66.890 16.614 1.00 9.26 60 VAL B O 1
ATOM 1326 N N . HIS B 1 63 ? 24.935 64.880 15.595 1.00 10.06 61 HIS B N 1
ATOM 1327 C CA . HIS B 1 63 ? 26.006 65.279 14.685 1.00 10.80 61 HIS B CA 1
ATOM 1328 C C . HIS B 1 63 ? 25.618 66.470 13.793 1.00 10.82 61 HIS B C 1
ATOM 1329 O O . HIS B 1 63 ? 26.412 67.396 13.639 1.00 10.73 61 HIS B O 1
ATOM 1336 N N . ASP B 1 64 ? 24.416 66.448 13.210 1.00 11.29 62 ASP B N 1
ATOM 1337 C CA . ASP B 1 64 ? 23.947 67.582 12.387 1.00 12.38 62 ASP B CA 1
ATOM 1338 C C . ASP B 1 64 ? 23.988 68.899 13.166 1.00 12.61 62 ASP B C 1
ATOM 1339 O O . ASP B 1 64 ? 24.464 69.921 12.661 1.00 12.08 62 ASP B O 1
ATOM 1344 N N . HIS B 1 65 ? 23.476 68.867 14.393 1.00 12.93 63 HIS B N 1
ATOM 1345 C CA . HIS B 1 65 ? 23.465 70.067 15.233 1.00 14.03 63 HIS B CA 1
ATOM 1346 C C . HIS B 1 65 ? 24.875 70.468 15.676 1.00 14.19 63 HIS B C 1
ATOM 1347 O O . HIS B 1 65 ? 25.210 71.649 15.662 1.00 14.03 63 HIS B O 1
ATOM 1354 N N . CYS B 1 66 ? 25.703 69.486 16.035 1.00 14.87 64 CYS B N 1
ATOM 1355 C CA . CYS B 1 66 ? 27.105 69.743 16.399 1.00 16.13 64 CYS B CA 1
ATOM 1356 C C . CYS B 1 66 ? 27.844 70.534 15.303 1.00 16.54 64 CYS B C 1
ATOM 1357 O O . CYS B 1 66 ? 28.485 71.551 15.587 1.00 16.44 64 CYS B O 1
ATOM 1360 N N . VAL B 1 67 ? 27.738 70.070 14.061 1.00 16.65 65 VAL B N 1
ATOM 1361 C CA . VAL B 1 67 ? 28.369 70.742 12.916 1.00 17.59 65 VAL B CA 1
ATOM 1362 C C . VAL B 1 67 ? 27.841 72.178 12.752 1.00 18.33 65 VAL B C 1
ATOM 1363 O O . VAL B 1 67 ? 28.630 73.121 12.576 1.00 18.35 65 VAL B O 1
ATOM 1367 N N . ASP B 1 68 ? 26.519 72.332 12.847 1.00 19.03 66 ASP B N 1
ATOM 1368 C CA . ASP B 1 68 ? 25.851 73.627 12.709 1.00 20.30 66 ASP B CA 1
ATOM 1369 C C . ASP B 1 68 ? 26.300 74.649 13.767 1.00 20.13 66 ASP B C 1
ATOM 1370 O O . ASP B 1 68 ? 26.462 75.832 13.458 1.00 20.32 66 ASP B O 1
ATOM 1375 N N . THR B 1 69 ? 26.504 74.190 15.000 1.00 19.95 67 THR B N 1
ATOM 1376 C CA . THR B 1 69 ? 26.932 75.074 16.092 1.00 20.18 67 THR B CA 1
ATOM 1377 C C . THR B 1 69 ? 28.456 75.209 16.188 1.00 20.65 67 THR B C 1
ATOM 1378 O O . THR B 1 69 ? 28.971 75.869 17.094 1.00 20.89 67 THR B O 1
ATOM 1382 N N . HIS B 1 70 ? 29.177 74.560 15.275 1.00 21.21 68 HIS B N 1
ATOM 1383 C CA . HIS B 1 70 ? 30.621 74.754 15.164 1.00 21.84 68 HIS B CA 1
ATOM 1384 C C . HIS B 1 70 ? 30.984 75.350 13.803 1.00 22.67 68 HIS B C 1
ATOM 1385 O O . HIS B 1 70 ? 31.889 74.867 13.125 1.00 22.78 68 HIS B O 1
ATOM 1392 N N . ASN B 1 71 ? 30.255 76.397 13.415 1.00 23.82 69 ASN B N 1
ATOM 1393 C CA . ASN B 1 71 ? 30.493 77.147 12.172 1.00 25.29 69 ASN B CA 1
ATOM 1394 C C . ASN B 1 71 ? 30.474 76.298 10.894 1.00 25.40 69 ASN B C 1
ATOM 1395 O O . ASN B 1 71 ? 31.242 76.544 9.959 1.00 25.24 69 ASN B O 1
ATOM 1400 N N . ASP B 1 72 ? 29.599 75.292 10.870 1.00 25.51 70 ASP B N 1
ATOM 1401 C CA . ASP B 1 72 ? 29.451 74.395 9.717 1.00 25.95 70 ASP B CA 1
ATOM 1402 C C . ASP B 1 72 ? 30.736 73.616 9.395 1.00 25.61 70 ASP B C 1
ATOM 1403 O O . ASP B 1 72 ? 30.991 73.272 8.239 1.00 25.78 70 ASP B O 1
ATOM 1408 N N . ASP B 1 73 ? 31.532 73.341 10.428 1.00 25.17 71 ASP B N 1
ATOM 1409 C CA . ASP B 1 73 ? 32.781 72.602 10.280 1.00 25.12 71 ASP B CA 1
ATOM 1410 C C . ASP B 1 73 ? 32.522 71.093 10.353 1.00 24.79 71 ASP B C 1
ATOM 1411 O O . ASP B 1 73 ? 32.489 70.497 11.429 1.00 24.21 71 ASP B O 1
ATOM 1416 N N . TYR B 1 74 ? 32.346 70.492 9.183 1.00 25.02 72 TYR B N 1
ATOM 1417 C CA . TYR B 1 74 ? 32.079 69.063 9.068 1.00 25.24 72 TYR B CA 1
ATOM 1418 C C . TYR B 1 74 ? 33.313 68.218 9.395 1.00 24.79 72 TYR B C 1
ATOM 1419 O O . TYR B 1 74 ? 33.226 66.990 9.471 1.00 24.90 72 TYR B O 1
ATOM 1428 N N . LEU B 1 75 ? 34.450 68.885 9.606 1.00 24.20 73 LEU B N 1
ATOM 1429 C CA . LEU B 1 75 ? 35.680 68.223 10.044 1.00 23.84 73 LEU B CA 1
ATOM 1430 C C . LEU B 1 75 ? 36.031 68.471 11.516 1.00 23.33 73 LEU B C 1
ATOM 1431 O O . LEU B 1 75 ? 37.148 68.173 11.946 1.00 23.43 73 LEU B O 1
ATOM 1436 N N . ASN B 1 76 ? 35.088 69.015 12.287 1.00 22.67 74 ASN B N 1
ATOM 1437 C CA . ASN B 1 76 ? 35.281 69.158 13.730 1.00 22.19 74 ASN B CA 1
ATOM 1438 C C . ASN B 1 76 ? 35.509 67.777 14.335 1.00 22.05 74 ASN B C 1
ATOM 1439 O O . ASN B 1 76 ? 34.696 66.867 14.138 1.00 21.80 74 ASN B O 1
ATOM 1444 N N . THR B 1 77 ? 36.614 67.625 15.060 1.00 21.70 75 THR B N 1
ATOM 1445 C CA . THR B 1 77 ? 37.030 66.313 15.556 1.00 21.85 75 THR B CA 1
ATOM 1446 C C . THR B 1 77 ? 36.118 65.793 16.667 1.00 21.35 75 THR B C 1
ATOM 1447 O O . THR B 1 77 ? 35.825 64.604 16.720 1.00 21.18 75 THR B O 1
ATOM 1451 N N . MET B 1 78 ? 35.652 66.694 17.530 1.00 20.99 76 MET B N 1
ATOM 1452 C CA . MET B 1 78 ? 34.696 66.342 18.585 1.00 21.00 76 MET B CA 1
ATOM 1453 C C . MET B 1 78 ? 33.367 65.829 18.026 1.00 19.92 76 MET B C 1
ATOM 1454 O O . MET B 1 78 ? 32.903 64.769 18.430 1.00 19.77 76 MET B O 1
ATOM 1459 N N . CYS B 1 79 ? 32.761 66.581 17.108 1.00 19.30 77 CYS B N 1
ATOM 1460 C CA . CYS B 1 79 ? 31.500 66.165 16.473 1.00 18.77 77 CYS B CA 1
ATOM 1461 C C . CYS B 1 79 ? 31.644 64.762 15.887 1.00 18.21 77 CYS B C 1
ATOM 1462 O O . CYS B 1 79 ? 30.793 63.892 16.100 1.00 17.55 77 CYS B O 1
ATOM 1465 N N . ASN B 1 80 ? 32.739 64.557 15.158 1.00 17.60 78 ASN B N 1
ATOM 1466 C CA . ASN B 1 80 ? 32.970 63.306 14.441 1.00 17.56 78 ASN B CA 1
ATOM 1467 C C . ASN B 1 80 ? 33.311 62.125 15.345 1.00 17.36 78 ASN B C 1
ATOM 1468 O O . ASN B 1 80 ? 32.752 61.042 15.172 1.00 16.88 78 ASN B O 1
ATOM 1473 N N . GLU B 1 81 ? 34.191 62.338 16.326 1.00 17.43 79 GLU B N 1
ATOM 1474 C CA . GLU B 1 81 ? 34.508 61.286 17.297 1.00 17.69 79 GLU B CA 1
ATOM 1475 C C . GLU B 1 81 ? 33.294 60.878 18.134 1.00 17.03 79 GLU B C 1
ATOM 1476 O O . GLU B 1 81 ? 33.111 59.690 18.415 1.00 16.64 79 GLU B O 1
ATOM 1482 N N . ASN B 1 82 ? 32.456 61.850 18.507 1.00 16.16 80 ASN B N 1
ATOM 1483 C CA . ASN B 1 82 ? 31.213 61.542 19.227 1.00 15.89 80 ASN B CA 1
ATOM 1484 C C . ASN B 1 82 ? 30.235 60.705 18.393 1.00 14.99 80 ASN B C 1
ATOM 1485 O O . ASN B 1 82 ? 29.552 59.834 18.919 1.00 14.69 80 ASN B O 1
ATOM 1490 N N . LEU B 1 83 ? 30.167 60.976 17.095 1.00 14.56 81 LEU B N 1
ATOM 1491 C CA . LEU B 1 83 ? 29.309 60.191 16.205 1.00 14.22 81 LEU B CA 1
ATOM 1492 C C . LEU B 1 83 ? 29.792 58.739 16.086 1.00 14.33 81 LEU B C 1
ATOM 1493 O O . LEU B 1 83 ? 28.977 57.815 16.072 1.00 14.23 81 LEU B O 1
ATOM 1498 N N . LEU B 1 84 ? 31.111 58.542 16.001 1.00 14.76 82 LEU B N 1
ATOM 1499 C CA . LEU B 1 84 ? 31.678 57.183 15.977 1.00 14.83 82 LEU B CA 1
ATOM 1500 C C . LEU B 1 84 ? 31.281 56.411 17.224 1.00 14.77 82 LEU B C 1
ATOM 1501 O O . LEU B 1 84 ? 30.829 55.262 17.130 1.00 14.66 82 LEU B O 1
ATOM 1506 N N . SER B 1 85 ? 31.456 57.055 18.383 1.00 14.87 83 SER B N 1
ATOM 1507 C CA A SER B 1 85 ? 31.100 56.468 19.674 0.50 14.90 83 SER B CA 1
ATOM 1508 C CA B SER B 1 85 ? 31.097 56.462 19.670 0.50 15.12 83 SER B CA 1
ATOM 1509 C C . SER B 1 85 ? 29.606 56.138 19.745 1.00 14.99 83 SER B C 1
ATOM 1510 O O . SER B 1 85 ? 29.212 55.080 20.262 1.00 15.12 83 SER B O 1
ATOM 1515 N N . CYS B 1 86 ? 28.780 57.045 19.225 1.00 14.40 84 CYS B N 1
ATOM 1516 C CA . CYS B 1 86 ? 27.332 56.854 19.193 1.00 14.19 84 CYS B CA 1
ATOM 1517 C C . CYS B 1 86 ? 26.956 55.672 18.287 1.00 13.88 84 CYS B C 1
ATOM 1518 O O . CYS B 1 86 ? 26.171 54.814 18.685 1.00 13.59 84 CYS B O 1
ATOM 1521 N N . ILE B 1 87 ? 27.526 55.636 17.078 1.00 13.63 85 ILE B N 1
ATOM 1522 C CA . ILE B 1 87 ? 27.285 54.559 16.107 1.00 13.85 85 ILE B CA 1
ATOM 1523 C C . ILE B 1 87 ? 27.646 53.171 16.665 1.00 13.81 85 ILE B C 1
ATOM 1524 O O . ILE B 1 87 ? 26.885 52.211 16.496 1.00 13.43 85 ILE B O 1
ATOM 1529 N N . ASP B 1 88 ? 28.789 53.084 17.346 1.00 14.07 86 ASP B N 1
ATOM 1530 C CA . ASP B 1 88 ? 29.283 51.816 17.891 1.00 15.05 86 ASP B CA 1
ATOM 1531 C C . ASP B 1 88 ? 28.385 51.223 18.978 1.00 15.37 86 ASP B C 1
ATOM 1532 O O . ASP B 1 88 ? 28.533 50.063 19.338 1.00 15.68 86 ASP B O 1
ATOM 1537 N N . ARG B 1 89 ? 27.450 52.016 19.495 1.00 15.84 87 ARG B N 1
ATOM 1538 C CA . ARG B 1 89 ? 26.578 51.553 20.573 1.00 16.61 87 ARG B CA 1
ATOM 1539 C C . ARG B 1 89 ? 25.098 51.516 20.187 1.00 16.81 87 ARG B C 1
ATOM 1540 O O . ARG B 1 89 ? 24.234 51.248 21.030 1.00 16.97 87 ARG B O 1
ATOM 1548 N N . VAL B 1 90 ? 24.812 51.766 18.912 1.00 16.74 88 VAL B N 1
ATOM 1549 C CA . VAL B 1 90 ? 23.445 51.749 18.401 1.00 17.43 88 VAL B CA 1
ATOM 1550 C C . VAL B 1 90 ? 22.820 50.357 18.569 1.00 17.78 88 VAL B C 1
ATOM 1551 O O . VAL B 1 90 ? 23.432 49.341 18.215 1.00 17.41 88 VAL B O 1
ATOM 1555 N N . SER B 1 91 ? 21.612 50.323 19.127 1.00 18.12 89 SER B N 1
ATOM 1556 C CA . SER B 1 91 ? 20.870 49.072 19.291 1.00 18.99 89 SER B CA 1
ATOM 1557 C C . SER B 1 91 ? 19.375 49.338 19.388 1.00 18.96 89 SER B C 1
ATOM 1558 O O . SER B 1 91 ? 18.943 50.495 19.447 1.00 19.36 89 SER B O 1
ATOM 1561 N N . GLY B 1 92 ? 18.595 48.260 19.385 1.00 19.23 90 GLY B N 1
ATOM 1562 C CA . GLY B 1 92 ? 17.145 48.340 19.511 1.00 19.20 90 GLY B CA 1
ATOM 1563 C C . GLY B 1 92 ? 16.402 48.272 18.191 1.00 19.28 90 GLY B C 1
ATOM 1564 O O . GLY B 1 92 ? 16.999 48.035 17.138 1.00 19.39 90 GLY B O 1
ATOM 1565 N N . ALA B 1 93 ? 15.092 48.492 18.255 1.00 18.97 91 ALA B N 1
ATOM 1566 C CA . ALA B 1 93 ? 14.228 48.429 17.078 1.00 18.80 91 ALA B CA 1
ATOM 1567 C C . ALA B 1 93 ? 14.414 49.648 16.175 1.00 18.47 91 ALA B C 1
ATOM 1568 O O . ALA B 1 93 ? 14.873 50.706 16.617 1.00 18.15 91 ALA B O 1
ATOM 1570 N N . THR B 1 94 ? 14.047 49.490 14.909 1.00 17.59 92 THR B N 1
ATOM 1571 C CA . THR B 1 94 ? 14.088 50.594 13.956 1.00 17.28 92 THR B CA 1
ATOM 1572 C C . THR B 1 94 ? 12.656 51.020 13.610 1.00 17.05 92 THR B C 1
ATOM 1573 O O . THR B 1 94 ? 11.702 50.515 14.209 1.00 17.09 92 THR B O 1
ATOM 1577 N N . PHE B 1 95 ? 12.512 51.955 12.671 1.00 16.35 93 PHE B N 1
ATOM 1578 C CA . PHE B 1 95 ? 11.202 52.496 12.325 1.00 16.30 93 PHE B CA 1
ATOM 1579 C C . PHE B 1 95 ? 10.475 51.592 11.323 1.00 16.56 93 PHE B C 1
ATOM 1580 O O . PHE B 1 95 ? 11.122 50.910 10.524 1.00 16.03 93 PHE B O 1
ATOM 1588 N N . PRO B 1 96 ? 9.130 51.580 11.377 1.00 17.24 94 PRO B N 1
ATOM 1589 C CA . PRO B 1 96 ? 8.296 50.806 10.448 1.00 17.32 94 PRO B CA 1
ATOM 1590 C C . PRO B 1 96 ? 8.591 51.126 8.983 1.00 17.02 94 PRO B C 1
ATOM 1591 O O . PRO B 1 96 ? 8.730 52.297 8.619 1.00 16.90 94 PRO B O 1
ATOM 1595 N N . GLY B 1 97 ? 8.696 50.084 8.161 1.00 16.94 95 GLY B N 1
ATOM 1596 C CA . GLY B 1 97 ? 8.920 50.246 6.722 1.00 16.78 95 GLY B CA 1
ATOM 1597 C C . GLY B 1 97 ? 10.318 50.689 6.316 1.00 16.48 95 GLY B C 1
ATOM 1598 O O . GLY B 1 97 ? 10.533 51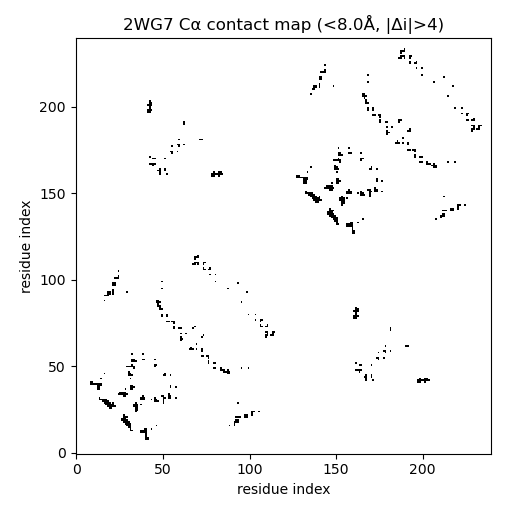.101 5.174 1.00 16.58 95 GLY B O 1
ATOM 1599 N N . ASN B 1 98 ? 11.264 50.615 7.249 1.00 16.33 96 ASN B N 1
ATOM 1600 C CA . ASN B 1 98 ? 12.677 50.873 6.964 1.00 16.17 96 ASN B CA 1
ATOM 1601 C C . ASN B 1 98 ? 13.198 49.881 5.925 1.00 16.15 96 ASN B C 1
ATOM 1602 O O . ASN B 1 98 ? 13.256 48.687 6.181 1.00 15.70 96 ASN B O 1
ATOM 1607 N N . LYS B 1 99 ? 13.567 50.381 4.750 1.00 16.78 97 LYS B N 1
ATOM 1608 C CA . LYS B 1 99 ? 14.071 49.522 3.676 1.00 17.52 97 LYS B CA 1
ATOM 1609 C C . LYS B 1 99 ? 15.560 49.184 3.833 1.00 17.88 97 LYS B C 1
ATOM 1610 O O . LYS B 1 99 ? 16.073 48.285 3.160 1.00 17.49 97 LYS B O 1
ATOM 1616 N N . CYS B 1 100 ? 16.248 49.912 4.715 1.00 18.19 98 CYS B N 1
ATOM 1617 C CA . CYS B 1 100 ? 17.684 49.728 4.932 1.00 18.72 98 CYS B CA 1
ATOM 1618 C C . CYS B 1 100 ? 17.968 48.701 6.030 1.00 19.16 98 CYS B C 1
ATOM 1619 O O . CYS B 1 100 ? 17.181 48.532 6.957 1.00 19.90 98 CYS B O 1
ATOM 1622 N N . ASN B 1 101 ? 19.095 48.013 5.900 1.00 19.27 99 ASN B N 1
ATOM 1623 C CA . ASN B 1 101 ? 19.656 47.178 6.959 1.00 19.32 99 ASN B CA 1
ATOM 1624 C C . ASN B 1 101 ? 20.377 48.148 7.915 1.00 18.55 99 ASN B C 1
ATOM 1625 O O . ASN B 1 101 ? 21.344 48.797 7.518 1.00 18.20 99 ASN B O 1
ATOM 1630 N N . VAL B 1 102 ? 19.886 48.257 9.154 1.00 17.93 100 VAL B N 1
ATOM 1631 C CA . VAL B 1 102 ? 20.421 49.209 10.147 1.00 17.26 100 VAL B CA 1
ATOM 1632 C C . VAL B 1 102 ? 21.947 49.113 10.282 1.00 16.50 100 VAL B C 1
ATOM 1633 O O . VAL B 1 102 ? 22.653 50.099 10.079 1.00 15.61 100 VAL B O 1
ATOM 1637 N N . GLY B 1 103 ? 22.440 47.919 10.612 1.00 16.03 101 GLY B N 1
ATOM 1638 C CA . GLY B 1 103 ? 23.876 47.675 10.746 1.00 15.67 101 GLY B CA 1
ATOM 1639 C C . GLY B 1 103 ? 24.684 48.049 9.513 1.00 15.21 101 GLY B C 1
ATOM 1640 O O . GLY B 1 103 ? 25.776 48.586 9.625 1.00 14.92 101 GLY B O 1
ATOM 1641 N N . GLN B 1 104 ? 24.144 47.756 8.334 1.00 15.18 102 GLN B N 1
ATOM 1642 C CA . GLN B 1 104 ? 24.819 48.057 7.073 1.00 15.49 102 GLN B CA 1
ATOM 1643 C C . GLN B 1 104 ? 24.913 49.560 6.821 1.00 14.56 102 GLN B C 1
ATOM 1644 O O . GLN B 1 104 ? 25.975 50.076 6.476 1.00 14.12 102 GLN B O 1
ATOM 1650 N N . THR B 1 105 ? 23.799 50.262 7.005 1.00 14.04 103 THR B N 1
ATOM 1651 C CA . THR B 1 105 ? 23.788 51.718 6.868 1.00 13.59 103 THR B CA 1
ATOM 1652 C C . THR B 1 105 ? 24.698 52.384 7.901 1.00 13.09 103 THR B C 1
ATOM 1653 O O . THR B 1 105 ? 25.482 53.261 7.554 1.00 12.64 103 THR B O 1
ATOM 1657 N N . ALA B 1 106 ? 24.633 51.936 9.156 1.00 12.70 104 ALA B N 1
ATOM 1658 C CA . ALA B 1 106 ? 25.511 52.481 10.191 1.00 12.71 104 ALA B CA 1
ATOM 1659 C C . ALA B 1 106 ? 26.994 52.366 9.814 1.00 12.57 104 ALA B C 1
ATOM 1660 O O . ALA B 1 106 ? 27.750 53.313 10.041 1.00 12.05 104 ALA B O 1
ATOM 1662 N N . SER B 1 107 ? 27.389 51.231 9.217 1.00 12.58 105 SER B N 1
ATOM 1663 C CA A SER B 1 107 ? 28.787 50.997 8.849 0.50 12.93 105 SER B CA 1
ATOM 1664 C CA B SER B 1 107 ? 28.790 50.995 8.843 0.50 12.73 105 SER B CA 1
ATOM 1665 C C . SER B 1 107 ? 29.240 51.897 7.702 1.00 12.86 105 SER B C 1
ATOM 1666 O O . SER B 1 107 ? 30.388 52.337 7.674 1.00 12.96 105 SER B O 1
ATOM 1671 N N . VAL B 1 108 ? 28.328 52.163 6.766 1.00 13.03 106 VAL B N 1
ATOM 1672 C CA . VAL B 1 108 ? 28.576 53.082 5.649 1.00 13.43 106 VAL B CA 1
ATOM 1673 C C . VAL B 1 108 ? 28.817 54.500 6.176 1.00 13.31 106 VAL B C 1
ATOM 1674 O O . VAL B 1 108 ? 29.771 55.172 5.764 1.00 13.18 106 VAL B O 1
ATOM 1678 N N . ILE B 1 109 ? 27.951 54.946 7.087 1.00 13.35 107 ILE B N 1
ATOM 1679 C CA . ILE B 1 109 ? 28.127 56.244 7.740 1.00 13.32 107 ILE B CA 1
ATOM 1680 C C . ILE B 1 109 ? 29.451 56.253 8.524 1.00 13.92 107 ILE B C 1
ATOM 1681 O O . ILE B 1 109 ? 30.228 57.203 8.416 1.00 13.90 107 ILE B O 1
ATOM 1686 N N . ARG B 1 110 ? 29.708 55.185 9.285 1.00 14.44 108 ARG B N 1
ATOM 1687 C CA . ARG B 1 110 ? 30.927 55.081 10.088 1.00 15.27 108 ARG B CA 1
ATOM 1688 C C . ARG B 1 110 ? 32.217 55.227 9.269 1.00 15.62 108 ARG B C 1
ATOM 1689 O O . ARG B 1 110 ? 33.133 55.932 9.688 1.00 16.09 108 ARG B O 1
ATOM 1697 N N . GLY B 1 111 ? 32.278 54.574 8.108 1.00 15.88 109 GLY B N 1
ATOM 1698 C CA . GLY B 1 111 ? 33.432 54.695 7.209 1.00 16.17 109 GLY B CA 1
ATOM 1699 C C . GLY B 1 111 ? 33.724 56.118 6.763 1.00 16.47 109 GLY B C 1
ATOM 1700 O O . GLY B 1 111 ? 34.887 56.543 6.742 1.00 16.74 109 GLY B O 1
ATOM 1701 N N . VAL B 1 112 ? 32.674 56.852 6.395 1.00 16.61 110 VAL B N 1
ATOM 1702 C CA . VAL B 1 112 ? 32.796 58.268 6.023 1.00 17.13 110 VAL B CA 1
ATOM 1703 C C . VAL B 1 112 ? 33.299 59.099 7.201 1.00 16.97 110 VAL B C 1
ATOM 1704 O O . VAL B 1 112 ? 34.169 59.967 7.038 1.00 16.88 110 VAL B O 1
ATOM 1708 N N . ILE B 1 113 ? 32.751 58.829 8.385 1.00 16.71 111 ILE B N 1
ATOM 1709 C CA . ILE B 1 113 ? 33.114 59.584 9.581 1.00 16.40 111 ILE B CA 1
ATOM 1710 C C . ILE B 1 113 ? 34.532 59.265 10.078 1.00 16.77 111 ILE B C 1
ATOM 1711 O O . ILE B 1 113 ? 35.224 60.160 10.549 1.00 16.57 111 ILE B O 1
ATOM 1716 N N . GLU B 1 114 ? 34.965 58.008 9.956 1.00 17.51 112 GLU B N 1
ATOM 1717 C CA . GLU B 1 114 ? 36.357 57.643 10.254 1.00 18.85 112 GLU B CA 1
ATOM 1718 C C . GLU B 1 114 ? 37.316 58.466 9.394 1.00 18.95 112 GLU B C 1
ATOM 1719 O O . GLU B 1 114 ? 38.361 58.918 9.855 1.00 18.94 112 GLU B O 1
ATOM 1725 N N . THR B 1 115 ? 36.939 58.640 8.133 1.00 19.57 113 THR B N 1
ATOM 1726 C CA . THR B 1 115 ? 37.702 59.419 7.171 1.00 20.12 113 THR B CA 1
ATOM 1727 C C . THR B 1 115 ? 37.739 60.897 7.572 1.00 20.28 113 THR B C 1
ATOM 1728 O O . THR B 1 115 ? 38.797 61.533 7.515 1.00 20.32 113 THR B O 1
ATOM 1732 N N . ALA B 1 116 ? 36.588 61.423 7.998 1.00 20.15 114 ALA B N 1
ATOM 1733 C CA . ALA B 1 116 ? 36.469 62.818 8.433 1.00 20.10 114 ALA B CA 1
ATOM 1734 C C . ALA B 1 116 ? 37.288 63.114 9.694 1.00 20.17 114 ALA B C 1
ATOM 1735 O O . ALA B 1 116 ? 37.838 64.204 9.830 1.00 20.26 114 ALA B O 1
ATOM 1737 N N . VAL B 1 117 ? 37.366 62.143 10.601 1.00 20.60 115 VAL B N 1
ATOM 1738 C CA . VAL B 1 117 ? 38.203 62.258 11.804 1.00 21.38 115 VAL B CA 1
ATOM 1739 C C . VAL B 1 117 ? 39.674 62.382 11.411 1.00 22.20 115 VAL B C 1
ATOM 1740 O O . VAL B 1 117 ? 40.394 63.239 11.938 1.00 22.10 115 VAL B O 1
ATOM 1744 N N . PHE B 1 118 ? 40.103 61.527 10.482 1.00 23.06 116 PHE B N 1
ATOM 1745 C CA . PHE B 1 118 ? 41.474 61.529 9.987 1.00 24.34 116 PHE B CA 1
ATOM 1746 C C . PHE B 1 118 ? 41.813 62.852 9.303 1.00 25.16 116 PHE B C 1
ATOM 1747 O O . PHE B 1 118 ? 42.835 63.464 9.612 1.00 25.26 116 PHE B O 1
ATOM 1755 N N . ALA B 1 119 ? 40.946 63.289 8.392 1.00 26.39 117 ALA B N 1
ATOM 1756 C CA . ALA B 1 119 ? 41.153 64.524 7.644 1.00 28.00 117 ALA B CA 1
ATOM 1757 C C . ALA B 1 119 ? 41.253 65.731 8.578 1.00 29.48 117 ALA B C 1
ATOM 1758 O O . ALA B 1 119 ? 42.100 66.604 8.382 1.00 29.53 117 ALA B O 1
ATOM 1760 N N . GLY B 1 120 ? 40.394 65.761 9.597 1.00 30.98 118 GLY B N 1
ATOM 1761 C CA . GLY B 1 120 ? 40.417 66.807 10.614 1.00 33.04 118 GLY B CA 1
ATOM 1762 C C . GLY B 1 120 ? 41.708 66.822 11.412 1.00 34.66 118 GLY B C 1
ATOM 1763 O O . GLY B 1 120 ? 42.345 67.865 11.533 1.00 34.85 118 GLY B O 1
ATOM 1764 N N . LYS B 1 121 ? 42.090 65.667 11.952 1.00 36.28 119 LYS B N 1
ATOM 1765 C CA . LYS B 1 121 ? 43.333 65.528 12.715 1.00 38.27 119 LYS B CA 1
ATOM 1766 C C . LYS B 1 121 ? 44.550 65.972 11.902 1.00 39.60 119 LYS B C 1
ATOM 1767 O O . LYS B 1 121 ? 45.376 66.752 12.388 1.00 39.88 119 LYS B O 1
ATOM 1773 N N . ILE B 1 122 ? 44.636 65.483 10.665 1.00 41.26 120 ILE B N 1
ATOM 1774 C CA . ILE B 1 122 ? 45.708 65.828 9.724 1.00 42.99 120 ILE B CA 1
ATOM 1775 C C . ILE B 1 122 ? 45.824 67.339 9.476 1.00 44.30 120 ILE B C 1
ATOM 1776 O O . ILE B 1 122 ? 46.929 67.891 9.497 1.00 44.36 120 ILE B O 1
ATOM 1781 N N . LEU B 1 123 ? 44.685 67.997 9.261 1.00 45.94 121 LEU B N 1
ATOM 1782 C CA . LEU B 1 123 ? 44.655 69.435 8.974 1.00 47.62 121 LEU B CA 1
ATOM 1783 C C . LEU B 1 123 ? 44.925 70.316 10.200 1.00 48.87 121 LEU B C 1
ATOM 1784 O O . LEU B 1 123 ? 45.195 71.510 10.059 1.00 49.05 121 LEU B O 1
ATOM 1789 N N . HIS B 1 124 ? 44.850 69.727 11.392 1.00 50.50 122 HIS B N 1
ATOM 1790 C CA . HIS B 1 124 ? 45.119 70.456 12.633 1.00 52.17 122 HIS B CA 1
ATOM 1791 C C . HIS B 1 124 ? 46.554 70.252 13.133 1.00 53.20 122 HIS B C 1
ATOM 1792 O O . HIS B 1 124 ? 47.142 71.166 13.721 1.00 53.34 122 HIS B O 1
ATOM 1799 N N . LYS B 1 125 ? 47.109 69.060 12.901 1.00 54.43 123 LYS B N 1
ATOM 1800 C CA . LYS B 1 125 ? 48.516 68.775 13.223 1.00 55.63 123 LYS B CA 1
ATOM 1801 C C . LYS B 1 125 ? 49.442 69.558 12.296 1.00 56.38 123 LYS B C 1
ATOM 1802 O O . LYS B 1 125 ? 50.511 70.014 12.711 1.00 56.60 123 LYS B O 1
ATOM 1808 N N . ARG B 1 126 ? 49.015 69.698 11.042 1.00 57.26 124 ARG B N 1
ATOM 1809 C CA . ARG B 1 126 ? 49.679 70.539 10.049 1.00 58.12 124 ARG B CA 1
ATOM 1810 C C . ARG B 1 126 ? 49.685 72.009 10.489 1.00 58.52 124 ARG B C 1
ATOM 1811 O O . ARG B 1 126 ? 50.727 72.671 10.452 1.00 58.71 124 ARG B O 1
ATOM 1819 N N . ASP B 1 127 ? 48.520 72.503 10.908 1.00 58.98 125 ASP B N 1
ATOM 1820 C CA . ASP B 1 127 ? 48.370 73.891 11.350 1.00 59.34 125 ASP B CA 1
ATOM 1821 C C . ASP B 1 127 ? 48.556 74.021 12.858 1.00 59.38 125 ASP B C 1
ATOM 1822 O O . ASP B 1 127 ? 48.592 75.129 13.394 1.00 59.57 125 ASP B O 1
#

Nearest PDB structures (foldseek):
  2wg7-assembly1_A  TM=1.008E+00  e=7.698E-23  Oryza sativa
  2wg7-assembly2_B  TM=1.006E+00  e=2.310E-21  Oryza sativa
  2wg9-assembly2_B  TM=1.005E+00  e=7.178E-21  Oryza sativa
  2wg8-assembly2_B  TM=9.832E-01  e=1.697E-19  Oryza sativa
  2wg8-assembly3_C  TM=9.869E-01  e=2.080E-18  Oryza sativa

GO terms:
  GO:0005509 calcium ion binding (F, IDA)
  GO:0008289 lipid binding (F, IDA)

Organism: Oryza sativa subsp. japonica (NCBI:txid39947)

B-factor: mean 23.68, std 14.94, range [7.87, 72.04]

CATH classification: 1.20.90.10

Sequence (240 aa):
NIGDLLGAKDQGCSRTCESQFCTIAPLLLRYGKYCGILYSGCPGERPCDALDACCMVHDHCVDTHNNDDYLNTMCNENLLSSCIDRVSGATFPGNKCNVGQTASVIRGVIETAVFAGKILHKRDNIGDLLKDQGCSRTCESQFCTIAPLLRYGKY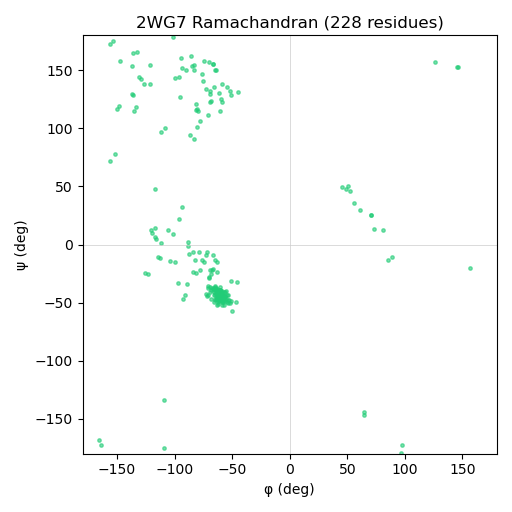CGILYSSGCPGERPCDALDACCMVHDHCVDTHNDDYLNTMCNENLLSSCIDRVSGATFPGNKCNVGQTASSVIRGVIETAVFAGKILHKRD

Foldseek 3Di:
DVCVVDDDQQPQFDLAADAPPLQPQQPGDGWRFPHDSGHHGPPRDTQFQLSVLRNQLVVVCVVVVVLNLPLVSLVSSLVSLVVGDDDGHPPRPHDSVNSSVSSNVVSVVSNVVSVVVVVVD/DVCVVDQQPPFDQAADAPPLQPQQTGDGFRFDHDSYHHHPPRDTFFQLSVLRNQLVVVCVVVVVLNLDLVSLVSSLVSLVPGDDDGHPPRPHDSNNSSVSSNVVSVVSNVVSVVVVVVD